Protein AF-A0A5C3N7H5-F1 (afdb_monomer_lite)

Organism: NCBI:txid5364

Structure (mmCIF, N/CA/C/O backbone):
data_AF-A0A5C3N7H5-F1
#
_entry.id   AF-A0A5C3N7H5-F1
#
loop_
_atom_site.group_PDB
_atom_site.id
_atom_site.type_symbol
_atom_site.label_atom_id
_atom_site.label_alt_id
_atom_site.label_comp_id
_atom_site.label_asym_id
_atom_site.label_entity_id
_atom_site.label_seq_id
_atom_site.pdbx_PDB_ins_code
_atom_site.Cartn_x
_atom_site.Cartn_y
_atom_site.Cartn_z
_atom_site.occupancy
_atom_site.B_iso_or_equiv
_atom_site.auth_seq_id
_atom_site.auth_comp_id
_atom_site.auth_asym_id
_atom_site.auth_atom_id
_atom_site.pdbx_PDB_model_num
ATOM 1 N N . MET A 1 1 ? 7.507 -3.811 -7.769 1.00 51.69 1 MET A N 1
ATOM 2 C CA . MET A 1 1 ? 7.178 -3.682 -9.203 1.00 51.69 1 MET A CA 1
ATOM 3 C C . MET A 1 1 ? 7.826 -4.848 -9.921 1.00 51.69 1 MET A C 1
ATOM 5 O O . MET A 1 1 ? 8.999 -5.079 -9.669 1.00 51.69 1 MET A O 1
ATOM 9 N N . GLY A 1 2 ? 7.064 -5.625 -10.692 1.00 50.91 2 GLY A N 1
ATOM 10 C CA . GLY A 1 2 ? 7.556 -6.850 -11.337 1.00 50.91 2 GLY A CA 1
ATOM 11 C C . GLY A 1 2 ? 8.366 -6.612 -12.616 1.00 50.91 2 GLY A C 1
ATOM 12 O O . GLY A 1 2 ? 8.189 -5.607 -13.301 1.00 50.91 2 GLY A O 1
ATOM 13 N N . GLU A 1 3 ? 9.217 -7.581 -12.943 1.00 56.34 3 GLU A N 1
ATOM 14 C CA . GLU A 1 3 ? 10.267 -7.560 -13.974 1.00 56.34 3 GLU A CA 1
ATOM 15 C C . GLU A 1 3 ? 9.766 -7.516 -15.439 1.00 56.34 3 GLU A C 1
ATOM 17 O O . GLU A 1 3 ? 10.570 -7.512 -16.363 1.00 56.34 3 GLU A O 1
ATOM 22 N N . TYR A 1 4 ? 8.458 -7.442 -15.713 1.00 56.34 4 TYR A N 1
ATOM 23 C CA . TYR A 1 4 ? 7.938 -7.615 -17.084 1.00 56.34 4 TYR A CA 1
ATOM 24 C C . TYR A 1 4 ? 6.775 -6.684 -17.445 1.00 56.34 4 TYR A C 1
ATOM 26 O O . TYR A 1 4 ? 5.810 -7.117 -18.075 1.00 56.34 4 TYR A O 1
ATOM 34 N N . ALA A 1 5 ? 6.780 -5.433 -16.987 1.00 58.94 5 ALA A N 1
ATOM 35 C CA . ALA A 1 5 ? 5.637 -4.542 -17.173 1.00 58.94 5 ALA A CA 1
ATOM 36 C C . ALA A 1 5 ? 5.545 -3.975 -18.606 1.00 58.94 5 ALA A C 1
ATOM 38 O O . ALA A 1 5 ? 5.944 -2.847 -18.868 1.00 58.94 5 ALA A O 1
ATOM 39 N N . GLU A 1 6 ? 4.964 -4.745 -19.529 1.00 65.00 6 GLU A N 1
ATOM 40 C CA . GLU A 1 6 ? 4.476 -4.224 -20.820 1.00 65.00 6 GLU A CA 1
ATOM 41 C C . GLU A 1 6 ? 3.224 -3.336 -20.645 1.00 65.00 6 GLU A C 1
ATOM 43 O O . GLU A 1 6 ? 2.852 -2.586 -21.545 1.00 65.00 6 GLU A O 1
ATOM 48 N N . ASP A 1 7 ? 2.565 -3.418 -19.483 1.00 77.56 7 ASP A N 1
ATOM 49 C CA . ASP A 1 7 ? 1.282 -2.785 -19.171 1.00 77.56 7 ASP A CA 1
ATOM 50 C C . ASP A 1 7 ? 1.360 -1.804 -17.989 1.00 77.56 7 ASP A C 1
ATOM 52 O O . ASP A 1 7 ? 0.505 -1.815 -17.103 1.00 77.56 7 ASP A O 1
ATOM 56 N N . LEU A 1 8 ? 2.395 -0.958 -17.949 1.00 77.00 8 LEU A N 1
ATOM 57 C CA . LEU A 1 8 ? 2.563 0.023 -16.872 1.00 77.00 8 LEU A CA 1
ATOM 58 C C . LEU A 1 8 ? 1.288 0.872 -16.672 1.00 77.00 8 LEU A C 1
ATOM 60 O O . LEU A 1 8 ? 0.695 1.338 -17.653 1.00 77.00 8 LEU A O 1
ATOM 64 N N . PRO A 1 9 ? 0.852 1.096 -15.416 1.00 75.00 9 PRO A N 1
ATOM 65 C CA . PRO A 1 9 ? -0.335 1.886 -15.141 1.00 75.00 9 PRO A CA 1
ATOM 66 C C . PRO A 1 9 ? -0.165 3.318 -15.655 1.00 75.00 9 PRO A C 1
ATOM 68 O O . PRO A 1 9 ? 0.905 3.922 -15.575 1.00 75.00 9 PRO A O 1
ATOM 71 N N . HIS A 1 10 ? -1.248 3.867 -16.204 1.00 75.00 10 HIS A N 1
ATOM 72 C CA . HIS A 1 10 ? -1.243 5.221 -16.745 1.00 75.00 10 HIS A CA 1
ATOM 73 C C . HIS A 1 10 ? -0.895 6.241 -15.652 1.00 75.00 10 HIS A C 1
ATOM 75 O O . HIS A 1 10 ? -1.546 6.272 -14.611 1.00 75.00 10 HIS A O 1
ATOM 81 N N . GLY A 1 11 ? 0.074 7.118 -15.928 1.00 76.69 11 GLY A N 1
ATOM 82 C CA . GLY A 1 11 ? 0.537 8.145 -14.990 1.00 76.69 11 GLY A CA 1
ATOM 83 C C . GLY A 1 11 ? 1.647 7.690 -14.043 1.00 76.69 11 GLY A C 1
ATOM 84 O O . GLY A 1 11 ? 2.121 8.506 -13.264 1.00 76.69 11 GLY A O 1
ATOM 85 N N . LEU A 1 12 ? 2.089 6.428 -14.127 1.00 79.69 12 LEU A N 1
ATOM 86 C CA . LEU A 1 12 ? 3.234 5.948 -13.350 1.00 79.69 12 LEU A CA 1
ATOM 87 C C . LEU A 1 12 ? 4.549 6.638 -13.747 1.00 79.69 12 LEU A C 1
ATOM 89 O O . LEU A 1 12 ? 5.407 6.838 -12.896 1.00 79.69 12 LEU A O 1
ATOM 93 N N . LEU A 1 13 ? 4.691 6.969 -15.030 1.00 83.75 13 LEU A N 1
ATOM 94 C CA . LEU A 1 13 ? 5.817 7.702 -15.596 1.00 83.75 13 LEU A CA 1
ATOM 95 C C . LEU A 1 13 ? 5.281 8.837 -16.468 1.00 83.75 13 LEU A C 1
ATOM 97 O O . LEU A 1 13 ? 4.296 8.657 -17.196 1.00 83.75 13 LEU A O 1
ATOM 101 N N . GLU A 1 14 ? 5.949 9.986 -16.429 1.00 85.25 14 GLU A N 1
ATOM 102 C CA . GLU A 1 14 ? 5.740 11.058 -17.396 1.00 85.25 14 GLU A CA 1
ATOM 103 C C . GLU A 1 14 ? 6.076 10.558 -18.814 1.00 85.25 14 GLU A C 1
ATOM 105 O O . GLU A 1 14 ? 6.899 9.654 -18.980 1.00 85.25 14 GLU A O 1
ATOM 110 N N . PRO A 1 15 ? 5.513 11.149 -19.884 1.00 86.19 15 PRO A N 1
ATOM 111 C CA . PRO A 1 15 ? 5.745 10.673 -21.251 1.00 86.19 15 PRO A CA 1
ATOM 112 C C . PRO A 1 15 ? 7.227 10.566 -21.636 1.00 86.19 15 PRO A C 1
ATOM 114 O O . PRO A 1 15 ? 7.615 9.652 -22.357 1.00 86.19 15 PRO A O 1
ATOM 117 N N . LYS A 1 16 ? 8.056 11.483 -21.127 1.00 88.56 16 LYS A N 1
ATOM 118 C CA . LYS A 1 16 ? 9.504 11.468 -21.346 1.00 88.56 16 LYS A CA 1
ATOM 119 C C . LYS A 1 16 ? 10.185 10.313 -20.604 1.00 88.56 16 LYS A C 1
ATOM 121 O O . LYS A 1 16 ? 11.053 9.653 -21.156 1.00 88.56 16 LYS A O 1
ATOM 126 N N . GLU A 1 17 ? 9.779 10.061 -19.367 1.00 87.69 17 GLU A N 1
ATOM 127 C CA . GLU A 1 17 ? 10.318 8.982 -18.531 1.00 87.69 17 GLU A CA 1
ATOM 128 C C . GLU A 1 17 ? 9.916 7.616 -19.094 1.00 87.69 17 GLU A C 1
ATOM 130 O O . GLU A 1 17 ? 10.697 6.672 -19.064 1.00 87.69 17 GLU A O 1
ATOM 135 N N . MET A 1 18 ? 8.723 7.531 -19.688 1.00 87.94 18 MET A N 1
ATOM 136 C CA . MET A 1 18 ? 8.275 6.359 -20.434 1.00 87.94 18 MET A CA 1
ATOM 137 C C . MET A 1 18 ? 9.145 6.100 -21.673 1.00 87.94 18 MET A C 1
ATOM 139 O O . MET A 1 18 ? 9.482 4.952 -21.948 1.00 87.94 18 MET A O 1
ATOM 143 N N . GLU A 1 19 ? 9.529 7.140 -22.418 1.00 88.69 19 GLU A N 1
ATOM 144 C CA . GLU A 1 19 ? 10.452 7.006 -23.555 1.00 88.69 19 GLU A CA 1
ATOM 145 C C . GLU A 1 19 ? 11.833 6.506 -23.096 1.00 88.69 19 GLU A C 1
ATOM 147 O O . GLU A 1 19 ? 12.361 5.555 -23.673 1.00 88.69 19 GLU A O 1
ATOM 152 N N . GLU A 1 20 ? 12.364 7.071 -22.004 1.00 89.81 20 GLU A N 1
ATOM 153 C CA . GLU A 1 20 ? 13.621 6.630 -21.378 1.00 89.81 20 GLU A CA 1
ATOM 154 C C . GLU A 1 20 ? 13.537 5.167 -20.896 1.00 89.81 20 GLU A C 1
ATOM 156 O O . GLU A 1 20 ? 14.470 4.389 -21.111 1.00 89.81 20 GLU A O 1
ATOM 161 N N . ALA A 1 21 ? 12.405 4.760 -20.310 1.00 87.56 21 ALA A N 1
ATOM 162 C CA . ALA A 1 21 ? 12.162 3.382 -19.891 1.00 87.56 21 ALA A CA 1
ATOM 163 C C . ALA A 1 21 ? 12.153 2.420 -21.084 1.00 87.56 21 ALA A C 1
ATOM 165 O O . ALA A 1 21 ? 12.811 1.383 -21.048 1.00 87.56 21 ALA A O 1
ATOM 166 N N . VAL A 1 22 ? 11.452 2.766 -22.168 1.00 87.81 22 VAL A N 1
ATOM 167 C CA . VAL A 1 22 ? 11.411 1.944 -23.388 1.00 87.81 22 VAL A CA 1
ATOM 168 C C . VAL A 1 22 ? 12.803 1.802 -24.003 1.00 87.81 22 VAL A C 1
ATOM 170 O O . VAL A 1 22 ? 13.184 0.699 -24.396 1.00 87.81 22 VAL A O 1
ATOM 173 N N . GLU A 1 23 ? 13.585 2.884 -24.056 1.00 89.62 23 GLU A N 1
ATOM 174 C CA . GLU A 1 23 ? 14.966 2.834 -24.541 1.00 89.62 23 GLU A CA 1
ATOM 175 C C . GLU A 1 23 ? 15.846 1.938 -23.656 1.00 89.62 23 GLU A C 1
ATOM 177 O O . GLU A 1 23 ? 16.619 1.130 -24.175 1.00 89.62 23 GLU A O 1
ATOM 182 N N . PHE A 1 24 ? 15.709 2.039 -22.329 1.00 88.19 24 PHE A N 1
ATOM 183 C CA . PHE A 1 24 ? 16.443 1.207 -21.376 1.00 88.19 24 PHE A CA 1
ATOM 184 C C . PHE A 1 24 ? 16.124 -0.283 -21.552 1.00 88.19 24 PHE A C 1
ATOM 186 O O . PHE A 1 24 ? 17.038 -1.102 -21.643 1.00 88.19 24 PHE A O 1
ATOM 193 N N . LEU A 1 25 ? 14.838 -0.628 -21.655 1.00 86.69 25 LEU A N 1
ATOM 194 C CA . LEU A 1 25 ? 14.364 -2.008 -21.813 1.00 86.69 25 LEU A CA 1
ATOM 195 C C . LEU A 1 25 ? 14.741 -2.621 -23.170 1.00 86.69 25 LEU A C 1
ATOM 197 O O . LEU A 1 25 ? 14.818 -3.839 -23.296 1.00 86.69 25 LEU A O 1
ATOM 201 N N . ALA A 1 26 ? 14.989 -1.793 -24.188 1.00 88.62 26 ALA A N 1
ATOM 202 C CA . ALA A 1 26 ? 15.426 -2.248 -25.506 1.00 88.62 26 ALA A CA 1
ATOM 203 C C . ALA A 1 26 ? 16.927 -2.593 -25.575 1.00 88.62 26 ALA A C 1
ATOM 205 O O . ALA A 1 26 ? 17.389 -3.104 -26.603 1.00 88.62 26 ALA A O 1
ATOM 206 N N . ARG A 1 27 ? 17.709 -2.307 -24.523 1.00 88.12 27 ARG A N 1
ATOM 207 C CA . ARG A 1 27 ? 19.146 -2.607 -24.500 1.00 88.12 27 ARG A CA 1
ATOM 208 C C . ARG A 1 27 ? 19.369 -4.125 -24.466 1.00 88.12 27 ARG A C 1
ATOM 210 O O . ARG A 1 27 ? 18.695 -4.828 -23.716 1.00 88.12 27 ARG A O 1
ATOM 217 N N . PRO A 1 28 ? 20.309 -4.663 -25.262 1.00 87.44 28 PRO A N 1
ATOM 218 C CA . PRO A 1 28 ? 20.714 -6.051 -25.098 1.00 87.44 28 PRO A CA 1
ATOM 219 C C . PRO A 1 28 ? 21.416 -6.227 -23.738 1.00 87.44 28 PRO A C 1
ATOM 221 O O . PRO A 1 28 ? 22.056 -5.278 -23.275 1.00 87.44 28 PRO A O 1
ATOM 224 N N . PRO A 1 29 ? 21.339 -7.418 -23.115 1.00 86.62 29 PRO A N 1
ATOM 225 C CA . PRO A 1 29 ? 22.138 -7.721 -21.930 1.00 86.62 29 PRO A CA 1
ATOM 226 C C . PRO A 1 29 ? 23.627 -7.513 -22.246 1.00 86.62 29 PRO A C 1
ATOM 228 O O . PRO A 1 29 ? 24.093 -7.850 -23.342 1.00 86.62 29 PRO A O 1
ATOM 231 N N . GLY A 1 30 ? 24.350 -6.889 -21.316 1.00 81.94 30 GLY A N 1
ATOM 232 C CA . GLY A 1 30 ? 25.761 -6.556 -21.483 1.00 81.94 30 GLY A CA 1
ATOM 233 C C . GLY A 1 30 ? 26.662 -7.778 -21.307 1.00 81.94 30 GLY A C 1
ATOM 234 O O . GLY A 1 30 ? 26.261 -8.790 -20.741 1.00 81.94 30 GLY A O 1
ATOM 235 N N . GLU A 1 31 ? 27.916 -7.690 -21.763 1.00 74.31 31 GLU A N 1
ATOM 236 C CA . GLU A 1 31 ? 28.915 -8.727 -21.449 1.00 74.31 31 GLU A CA 1
ATOM 237 C C . GLU A 1 31 ? 29.259 -8.754 -19.948 1.00 74.31 31 GLU A C 1
ATOM 239 O O . GLU A 1 31 ? 29.584 -9.812 -19.414 1.00 74.31 31 GLU A O 1
ATOM 244 N N . GLU A 1 32 ? 29.173 -7.600 -19.276 1.00 73.94 32 GLU A N 1
ATOM 245 C CA . GLU A 1 32 ? 29.468 -7.440 -17.844 1.00 73.94 32 GLU A CA 1
ATOM 246 C C . GLU A 1 32 ? 28.242 -7.655 -16.945 1.00 73.94 32 GLU A C 1
ATOM 248 O O . GLU A 1 32 ? 28.395 -8.110 -15.815 1.00 73.94 32 GLU A O 1
ATOM 253 N N . ASP A 1 33 ? 27.040 -7.376 -17.457 1.00 77.25 33 ASP A N 1
ATOM 254 C CA . ASP A 1 33 ? 25.772 -7.596 -16.764 1.00 77.25 33 ASP A CA 1
ATOM 255 C C . ASP A 1 33 ? 24.862 -8.474 -17.641 1.00 77.25 33 ASP A C 1
ATOM 257 O O . ASP A 1 33 ? 24.217 -7.971 -18.571 1.00 77.25 33 ASP A O 1
ATOM 261 N N . PRO A 1 34 ? 24.861 -9.800 -17.410 1.00 77.88 34 PRO A N 1
ATOM 262 C CA . PRO A 1 34 ? 24.096 -10.739 -18.216 1.00 77.88 34 PRO A CA 1
ATOM 263 C C . PRO A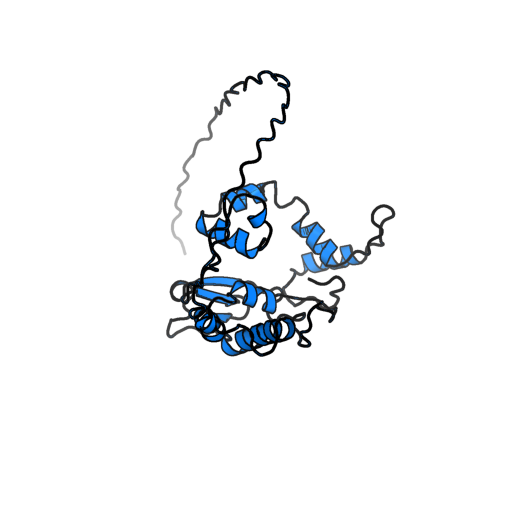 1 34 ? 22.589 -10.672 -17.933 1.00 77.88 34 PRO A C 1
ATOM 265 O O . PRO A 1 34 ? 21.825 -11.382 -18.597 1.00 77.88 34 PRO A O 1
ATOM 268 N N . GLU A 1 35 ? 22.147 -9.885 -16.947 1.00 81.06 35 GLU A N 1
ATOM 269 C CA . GLU A 1 35 ? 20.735 -9.780 -16.616 1.00 81.06 35 GLU A CA 1
ATOM 270 C C . GLU A 1 35 ? 19.974 -9.010 -17.700 1.00 81.06 35 GLU A C 1
ATOM 272 O O . GLU A 1 35 ? 20.434 -8.024 -18.276 1.00 81.06 35 GLU A O 1
ATOM 277 N N . VAL A 1 36 ? 18.777 -9.500 -18.027 1.00 82.25 36 VAL A N 1
ATOM 278 C CA . VAL A 1 36 ? 17.921 -8.857 -19.025 1.00 82.25 36 VAL A CA 1
ATOM 279 C C . VAL A 1 36 ? 17.426 -7.532 -18.437 1.00 82.25 36 VAL A C 1
ATOM 281 O O . VAL A 1 36 ? 16.824 -7.553 -17.355 1.00 82.25 36 VAL A O 1
ATOM 284 N N . PRO A 1 37 ? 17.630 -6.387 -19.120 1.00 84.00 37 PRO A N 1
ATOM 285 C CA . PRO A 1 37 ? 17.077 -5.117 -18.678 1.00 84.00 37 PRO A CA 1
ATOM 286 C C . PRO A 1 37 ? 15.576 -5.251 -18.470 1.00 84.00 37 PRO A C 1
ATOM 288 O O . PRO A 1 37 ? 14.828 -5.640 -19.367 1.00 84.00 37 PRO A O 1
ATOM 291 N N . ASN A 1 38 ? 15.141 -4.957 -17.255 1.00 84.12 38 ASN A N 1
ATOM 292 C CA . ASN A 1 38 ? 13.750 -5.049 -16.868 1.00 84.12 38 ASN A CA 1
ATOM 293 C C . ASN A 1 38 ? 13.319 -3.755 -16.177 1.00 84.12 38 ASN A C 1
ATOM 295 O O . ASN A 1 38 ? 14.137 -2.877 -15.892 1.00 84.12 38 ASN A O 1
ATOM 299 N N . PHE A 1 39 ? 12.017 -3.603 -15.939 1.00 81.62 39 PHE A N 1
ATOM 300 C CA . PHE A 1 39 ? 11.503 -2.359 -15.373 1.00 81.62 39 PHE A CA 1
ATOM 301 C C . PHE A 1 39 ? 12.023 -2.111 -13.952 1.00 81.62 39 PHE A C 1
ATOM 303 O O . PHE A 1 39 ? 12.217 -0.965 -13.563 1.00 81.62 39 PHE A O 1
ATOM 310 N N . TYR A 1 40 ? 12.300 -3.176 -13.193 1.00 79.75 40 TYR A N 1
ATOM 311 C CA . TYR A 1 40 ? 12.951 -3.061 -11.895 1.00 79.75 40 TYR A CA 1
ATOM 312 C C . TYR A 1 40 ? 14.367 -2.495 -12.037 1.00 79.75 40 TYR A C 1
ATOM 314 O O . TYR A 1 40 ? 14.685 -1.558 -11.323 1.00 79.75 40 TYR A O 1
ATOM 322 N N . HIS A 1 41 ? 15.172 -2.958 -12.994 1.00 81.88 41 HIS A N 1
ATOM 323 C CA . HIS A 1 41 ? 16.494 -2.399 -13.288 1.00 81.88 41 HIS A CA 1
ATOM 324 C C . HIS A 1 41 ? 16.422 -0.970 -13.809 1.00 81.88 41 HIS A C 1
ATOM 326 O O . HIS A 1 41 ? 17.260 -0.159 -13.430 1.00 81.88 41 HIS A O 1
ATOM 332 N N . PHE A 1 42 ? 15.411 -0.630 -14.613 1.00 85.38 42 PHE A N 1
ATOM 333 C CA . PHE A 1 42 ? 15.173 0.753 -15.014 1.00 85.38 42 PHE A CA 1
ATOM 334 C C . PHE A 1 42 ? 14.899 1.619 -13.785 1.00 85.38 42 PHE A C 1
ATOM 336 O O . PHE A 1 42 ? 15.653 2.549 -13.533 1.00 85.38 42 PHE A O 1
ATOM 343 N N . MET A 1 43 ? 13.893 1.274 -12.976 1.00 82.56 43 MET A N 1
ATOM 344 C CA . MET A 1 43 ? 13.539 2.029 -11.772 1.00 82.56 43 MET A CA 1
ATOM 345 C C . MET A 1 43 ? 14.671 2.037 -10.750 1.00 82.56 43 MET A C 1
ATOM 347 O O . MET A 1 43 ? 14.912 3.058 -10.131 1.00 82.56 43 MET A O 1
ATOM 351 N N . HIS A 1 44 ? 15.401 0.938 -10.591 1.00 76.56 44 HIS A N 1
ATOM 352 C CA . HIS A 1 44 ? 16.581 0.880 -9.746 1.00 76.56 44 HIS A CA 1
ATOM 353 C C . HIS A 1 44 ? 17.671 1.783 -10.311 1.00 76.56 44 HIS A C 1
ATOM 355 O O . HIS A 1 44 ? 18.196 2.582 -9.574 1.00 76.56 44 HIS A O 1
ATOM 361 N N . SER A 1 45 ? 17.986 1.772 -11.602 1.00 77.31 45 SER A N 1
ATOM 362 C CA . SER A 1 45 ? 18.959 2.725 -12.155 1.00 77.31 45 SER A CA 1
ATOM 363 C C . SER A 1 45 ? 18.474 4.167 -12.030 1.00 77.31 45 SER A C 1
ATOM 365 O O . SER A 1 45 ? 19.250 5.049 -11.730 1.00 77.31 45 SER A O 1
ATOM 367 N N . TRP A 1 46 ? 17.181 4.421 -12.179 1.00 75.44 46 TRP A N 1
ATOM 368 C CA . TRP A 1 46 ? 16.630 5.767 -12.215 1.00 75.44 46 TRP A CA 1
ATOM 369 C C . TRP A 1 46 ? 16.411 6.354 -10.812 1.00 75.44 46 TRP A C 1
ATOM 371 O O . TRP A 1 46 ? 16.569 7.557 -10.609 1.00 75.44 46 TRP A O 1
ATOM 381 N N . CYS A 1 47 ? 16.100 5.502 -9.831 1.00 68.12 47 CYS A N 1
ATOM 382 C CA . CYS A 1 47 ? 15.953 5.854 -8.418 1.00 68.12 47 CYS A CA 1
ATOM 383 C C . CYS A 1 47 ? 17.234 5.631 -7.598 1.00 68.12 47 CYS A C 1
ATOM 385 O O . CYS A 1 47 ? 17.416 6.317 -6.598 1.00 68.12 47 CYS A O 1
ATOM 387 N N . ALA A 1 48 ? 18.101 4.695 -7.989 1.00 60.59 48 ALA A N 1
ATOM 388 C CA . ALA A 1 48 ? 19.378 4.390 -7.334 1.00 60.59 48 ALA A CA 1
ATOM 389 C C . ALA A 1 48 ? 20.586 5.048 -8.017 1.00 60.59 48 ALA A C 1
ATOM 391 O O . ALA A 1 48 ? 21.613 5.191 -7.352 1.00 60.59 48 ALA A O 1
ATOM 392 N N . ASP A 1 49 ? 20.500 5.529 -9.271 1.00 44.34 49 ASP A N 1
ATOM 393 C CA . ASP A 1 49 ? 21.483 6.510 -9.743 1.00 44.34 49 ASP A CA 1
ATOM 394 C C . ASP A 1 49 ? 21.279 7.789 -8.946 1.00 44.34 49 ASP A C 1
ATOM 396 O O . ASP A 1 49 ? 20.337 8.530 -9.215 1.00 44.34 49 ASP A O 1
ATOM 400 N N . TRP A 1 50 ? 22.150 8.024 -7.961 1.00 47.66 50 TRP A N 1
ATOM 401 C CA . TRP A 1 50 ? 23.045 9.184 -7.775 1.00 47.66 50 TRP A CA 1
ATOM 402 C C . TRP A 1 50 ? 22.562 10.620 -8.127 1.00 47.66 50 TRP A C 1
ATOM 404 O O . TRP A 1 50 ? 23.349 11.566 -8.075 1.00 47.66 50 TRP A O 1
ATOM 414 N N . ARG A 1 51 ? 21.286 10.836 -8.458 1.00 49.56 51 ARG A N 1
ATOM 415 C CA . ARG A 1 51 ? 20.596 12.125 -8.642 1.00 49.56 51 ARG A CA 1
ATOM 416 C C . ARG A 1 51 ? 19.795 12.534 -7.417 1.00 49.56 51 ARG A C 1
ATOM 418 O O . ARG A 1 51 ? 19.457 13.710 -7.294 1.00 49.56 51 ARG A O 1
ATOM 425 N N . LEU A 1 52 ? 19.551 11.617 -6.490 1.00 49.53 52 LEU A N 1
ATOM 426 C CA . LEU A 1 52 ? 19.544 11.994 -5.089 1.00 49.53 52 LEU A CA 1
ATOM 427 C C . LEU A 1 52 ? 21.029 12.064 -4.718 1.00 49.53 52 LEU A C 1
ATOM 429 O O . LEU A 1 52 ? 21.709 11.040 -4.778 1.00 49.53 52 LEU A O 1
ATOM 433 N N . PRO A 1 53 ? 21.591 13.253 -4.420 1.00 43.47 53 PRO A N 1
ATOM 434 C CA . PRO A 1 53 ? 22.920 13.321 -3.824 1.00 43.47 53 PRO A CA 1
ATOM 435 C C . PRO A 1 53 ? 22.950 12.411 -2.585 1.00 43.47 53 PRO A C 1
ATOM 437 O O . PRO A 1 53 ? 21.912 11.947 -2.122 1.00 43.47 53 PRO A O 1
ATOM 440 N N . SER A 1 54 ? 24.093 12.294 -1.928 1.00 50.31 54 SER A N 1
ATOM 441 C CA . SER A 1 54 ? 24.255 11.911 -0.508 1.00 50.31 54 SER A CA 1
ATOM 442 C C . SER A 1 54 ? 23.204 12.454 0.507 1.00 50.31 54 SER A C 1
ATOM 444 O O . SER A 1 54 ? 23.222 12.095 1.680 1.00 50.31 54 SER A O 1
ATOM 446 N N . ARG A 1 55 ? 22.260 13.276 0.046 1.00 48.69 55 ARG A N 1
ATOM 447 C CA . ARG A 1 55 ? 20.969 13.676 0.594 1.00 48.69 55 ARG A CA 1
ATOM 448 C C . ARG A 1 55 ? 20.014 12.588 1.081 1.00 48.69 55 ARG A C 1
ATOM 450 O O . ARG A 1 55 ? 19.049 12.993 1.705 1.00 48.69 55 ARG A O 1
ATOM 457 N N . ASP A 1 56 ? 20.187 11.285 0.871 1.00 51.47 56 ASP A N 1
ATOM 458 C CA . ASP A 1 56 ? 19.286 10.329 1.553 1.00 51.47 56 ASP A CA 1
ATOM 459 C C . ASP A 1 56 ? 19.536 10.297 3.066 1.00 51.47 56 ASP A C 1
ATOM 461 O O . ASP A 1 56 ? 18.595 10.180 3.852 1.00 51.47 56 ASP A O 1
ATOM 465 N N . TYR A 1 57 ? 20.777 10.565 3.489 1.00 53.97 57 TYR A N 1
ATOM 466 C CA . TYR A 1 57 ? 21.041 10.923 4.878 1.00 53.97 57 TYR A CA 1
ATOM 467 C C . TYR A 1 57 ? 20.419 12.277 5.232 1.00 53.97 57 TYR A C 1
ATOM 469 O O . TYR A 1 57 ? 19.810 12.375 6.289 1.00 53.97 57 TYR A O 1
ATOM 477 N N . ASP A 1 58 ? 20.492 13.300 4.373 1.00 58.41 58 ASP A N 1
ATOM 478 C CA . ASP A 1 58 ? 19.925 14.624 4.685 1.00 58.41 58 ASP A CA 1
ATOM 479 C C . ASP A 1 58 ? 18.396 14.649 4.700 1.00 58.41 58 ASP A C 1
ATOM 481 O O . ASP A 1 58 ? 17.827 15.328 5.540 1.00 58.41 58 ASP A O 1
ATOM 485 N N . PHE A 1 59 ? 17.707 13.928 3.814 1.00 65.12 59 PHE A N 1
ATOM 486 C CA . PHE A 1 59 ? 16.253 13.790 3.798 1.00 65.12 59 PHE A CA 1
ATOM 487 C C . PHE A 1 59 ? 15.825 13.096 5.082 1.00 65.12 59 PHE A C 1
ATOM 489 O O . PHE A 1 59 ? 15.070 13.669 5.867 1.00 65.12 59 PHE A O 1
ATOM 496 N N . TYR A 1 60 ? 16.419 11.935 5.364 1.00 63.91 60 TYR A N 1
ATOM 497 C CA . TYR A 1 60 ? 16.242 11.221 6.620 1.00 63.91 60 TYR A CA 1
ATOM 498 C C . TYR A 1 60 ? 16.531 12.108 7.849 1.00 63.91 60 TYR A C 1
ATOM 500 O O . TYR A 1 60 ? 15.743 12.118 8.797 1.00 63.91 60 TYR A O 1
ATOM 508 N N . ILE A 1 61 ? 17.611 12.901 7.834 1.00 65.38 61 ILE A N 1
ATOM 509 C CA . ILE A 1 61 ? 17.993 13.848 8.897 1.00 65.38 61 ILE A CA 1
ATOM 510 C C . ILE A 1 61 ? 17.056 15.069 8.950 1.00 65.38 61 ILE A C 1
ATOM 512 O O . ILE A 1 61 ? 16.848 15.624 10.031 1.00 65.38 61 ILE A O 1
ATOM 516 N N . SER A 1 62 ? 16.462 15.473 7.830 1.00 66.75 62 SER A N 1
ATOM 517 C CA . SER A 1 62 ? 15.545 16.613 7.736 1.00 66.75 62 SER A CA 1
ATOM 518 C C . SER A 1 62 ? 14.150 16.280 8.252 1.00 66.75 62 SER A C 1
ATOM 520 O O . SER A 1 62 ? 13.455 17.173 8.734 1.00 66.75 62 SER A O 1
ATOM 522 N N . LEU A 1 63 ? 13.756 15.001 8.207 1.00 69.69 63 LEU A N 1
ATOM 523 C CA . LEU A 1 63 ? 12.493 14.548 8.773 1.00 69.69 63 LEU A CA 1
ATOM 524 C C . LEU A 1 63 ? 12.473 14.802 10.281 1.00 69.69 63 LEU A C 1
ATOM 526 O O . LEU A 1 63 ? 13.438 14.490 11.004 1.00 69.69 63 LEU A O 1
ATOM 530 N N . ALA A 1 64 ? 11.334 15.303 10.770 1.00 76.56 64 ALA A N 1
ATOM 531 C CA . ALA A 1 64 ? 11.092 15.410 12.198 1.00 76.56 64 ALA A CA 1
ATOM 532 C C . ALA A 1 64 ? 11.209 14.022 12.845 1.00 76.56 64 ALA A C 1
ATOM 534 O O . ALA A 1 64 ? 10.952 12.993 12.220 1.00 76.56 64 ALA A O 1
ATOM 535 N N . ARG A 1 65 ? 11.574 13.960 14.131 1.00 69.31 65 ARG A N 1
ATOM 536 C CA . ARG A 1 65 ? 11.868 12.685 14.818 1.00 69.31 65 ARG A CA 1
ATOM 537 C C . ARG A 1 65 ? 10.750 11.638 14.679 1.00 69.31 65 ARG A C 1
ATOM 539 O O . ARG A 1 65 ? 11.044 10.446 14.624 1.00 69.31 65 ARG A O 1
ATOM 546 N N . LEU A 1 66 ? 9.489 12.073 14.639 1.00 66.88 66 LEU A N 1
ATOM 547 C CA . LEU A 1 66 ? 8.338 11.193 14.441 1.00 66.88 66 LEU A CA 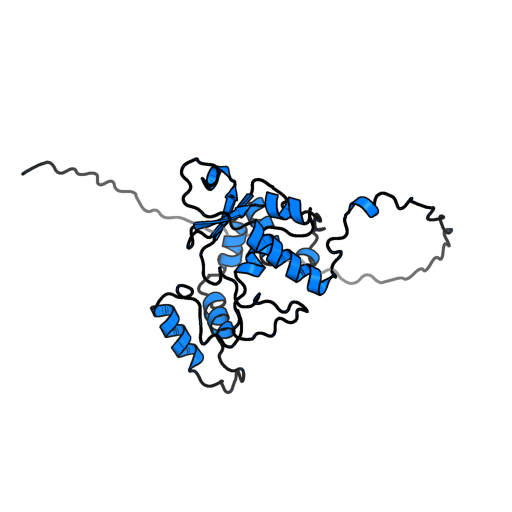1
ATOM 548 C C . LEU A 1 66 ? 8.209 10.727 12.985 1.00 66.88 66 LEU A C 1
ATOM 550 O O . LEU A 1 66 ? 8.082 9.533 12.753 1.00 66.88 66 LEU A O 1
ATOM 554 N N . GLU A 1 67 ? 8.306 11.637 12.017 1.00 66.00 67 GLU A N 1
ATOM 555 C CA . GLU A 1 67 ? 8.257 11.319 10.582 1.00 66.00 67 GLU A CA 1
ATOM 556 C C . GLU A 1 67 ? 9.378 10.362 10.189 1.00 66.00 67 GLU A C 1
ATOM 558 O O . GLU A 1 67 ? 9.145 9.384 9.491 1.00 66.00 67 GLU A O 1
ATOM 563 N N . ARG A 1 68 ? 10.580 10.583 10.729 1.00 70.12 68 ARG A N 1
ATOM 564 C CA . ARG A 1 68 ? 11.730 9.698 10.552 1.00 70.12 68 ARG A CA 1
ATOM 565 C C . ARG A 1 68 ? 11.458 8.292 11.077 1.00 70.12 68 ARG A C 1
ATOM 567 O O . ARG A 1 68 ? 11.778 7.314 10.410 1.00 70.12 68 ARG A O 1
ATOM 574 N N . ARG A 1 69 ? 10.859 8.181 12.269 1.00 64.69 69 ARG A N 1
ATOM 575 C CA . ARG A 1 69 ? 10.454 6.887 12.841 1.00 64.69 69 ARG A CA 1
ATOM 576 C C . ARG A 1 69 ? 9.419 6.193 11.963 1.00 64.69 69 ARG A C 1
ATOM 578 O O . ARG A 1 69 ? 9.574 5.013 11.687 1.00 64.69 69 ARG A O 1
ATOM 585 N N . VAL A 1 70 ? 8.400 6.921 11.514 1.00 64.69 70 VAL A N 1
ATOM 586 C CA . VAL A 1 70 ? 7.354 6.385 10.635 1.00 64.69 70 VAL A CA 1
ATOM 587 C C . VAL A 1 70 ? 7.944 5.937 9.296 1.00 64.69 70 VAL A C 1
ATOM 589 O O . VAL A 1 70 ? 7.650 4.835 8.852 1.00 64.69 70 VAL A O 1
ATOM 592 N N . PHE A 1 71 ? 8.830 6.734 8.694 1.00 68.94 71 PHE A N 1
ATOM 593 C CA . PHE A 1 71 ? 9.515 6.385 7.452 1.00 68.94 71 PHE A CA 1
ATOM 594 C C . PHE A 1 71 ? 10.343 5.107 7.601 1.00 68.94 71 PHE A C 1
ATOM 596 O O . PHE A 1 71 ? 10.204 4.209 6.782 1.00 68.94 71 PHE A O 1
ATOM 603 N N . MET A 1 72 ? 11.140 4.976 8.666 1.00 65.50 72 MET A N 1
ATOM 604 C CA . MET A 1 72 ? 11.927 3.760 8.912 1.00 65.50 72 MET A CA 1
ATOM 605 C C . MET A 1 72 ? 11.051 2.522 9.105 1.00 65.50 72 MET A C 1
ATOM 607 O O . MET A 1 72 ? 11.370 1.465 8.574 1.00 65.50 72 MET A O 1
ATOM 611 N N . LEU A 1 73 ? 9.939 2.659 9.833 1.00 63.91 73 LEU A N 1
ATOM 612 C CA . LEU A 1 73 ? 8.981 1.571 10.033 1.00 63.91 73 LEU A CA 1
ATOM 613 C C . LEU A 1 73 ? 8.302 1.147 8.722 1.00 63.91 73 LEU A C 1
ATOM 615 O O . LEU A 1 73 ? 8.016 -0.032 8.546 1.00 63.91 73 LEU A O 1
ATOM 619 N N . LEU A 1 74 ? 8.050 2.092 7.813 1.00 61.84 74 LEU A N 1
ATOM 620 C CA . LEU A 1 74 ? 7.412 1.824 6.522 1.00 61.84 74 LEU A CA 1
ATOM 621 C C . LEU A 1 74 ? 8.392 1.284 5.471 1.00 61.84 74 LEU A C 1
ATOM 623 O O . LEU A 1 74 ? 8.059 0.343 4.759 1.00 61.84 74 LEU A O 1
ATOM 627 N N . ALA A 1 75 ? 9.573 1.890 5.349 1.00 59.22 75 ALA A N 1
ATOM 628 C CA . ALA A 1 75 ? 10.552 1.574 4.309 1.00 59.22 75 ALA A CA 1
ATOM 629 C C . ALA A 1 75 ? 11.416 0.356 4.661 1.00 59.22 75 ALA A C 1
ATOM 631 O O . ALA A 1 75 ? 11.830 -0.381 3.769 1.00 59.22 75 ALA A O 1
ATOM 632 N N . TYR A 1 76 ? 11.662 0.124 5.955 1.00 60.66 76 TYR A N 1
ATOM 633 C CA . TYR A 1 76 ? 12.551 -0.933 6.432 1.00 60.66 76 TYR A CA 1
ATOM 634 C C . TYR A 1 76 ? 11.957 -1.697 7.625 1.00 60.66 76 TYR A C 1
ATOM 636 O O . TYR A 1 76 ? 12.576 -1.734 8.695 1.00 60.66 76 TYR A O 1
ATOM 644 N N . PRO A 1 77 ? 10.799 -2.366 7.458 1.00 52.38 77 PRO A N 1
ATOM 645 C CA . PRO A 1 77 ? 10.090 -3.045 8.548 1.00 52.38 77 PRO A CA 1
ATOM 646 C C . PRO A 1 77 ? 10.863 -4.206 9.218 1.00 52.38 77 PRO A C 1
ATOM 648 O O . PRO A 1 77 ? 10.332 -4.821 10.132 1.00 52.38 77 PRO A O 1
ATOM 651 N N . GLY A 1 78 ? 12.110 -4.494 8.811 1.00 47.03 78 GLY A N 1
ATOM 652 C CA . GLY A 1 78 ? 12.990 -5.496 9.434 1.00 47.03 78 GLY A CA 1
ATOM 653 C C . GLY A 1 78 ? 14.455 -5.080 9.669 1.00 47.03 78 GLY A C 1
ATOM 654 O O . GLY A 1 78 ? 15.179 -5.816 10.328 1.00 47.03 78 GLY A O 1
ATOM 655 N N . GLN A 1 79 ? 14.937 -3.917 9.194 1.00 47.19 79 GLN A N 1
ATOM 656 C CA . GLN A 1 79 ? 16.338 -3.501 9.459 1.00 47.19 79 GLN A CA 1
ATOM 657 C C . GLN A 1 79 ? 16.538 -2.858 10.838 1.00 47.19 79 GLN A C 1
ATOM 659 O O . GLN A 1 79 ? 17.669 -2.734 11.305 1.00 47.19 79 GLN A O 1
ATOM 664 N N . LEU A 1 80 ? 15.460 -2.469 11.522 1.00 47.19 80 LEU A N 1
ATOM 665 C CA . LEU A 1 80 ? 15.536 -1.913 12.877 1.00 47.19 80 LEU A CA 1
ATOM 666 C C . LEU A 1 80 ? 15.937 -2.950 13.942 1.00 47.19 80 LEU A C 1
ATOM 668 O O . LEU A 1 80 ? 16.359 -2.554 15.027 1.00 47.19 80 LEU A O 1
ATOM 672 N N . GLU A 1 81 ? 15.892 -4.249 13.627 1.00 44.00 81 GLU A N 1
ATOM 673 C CA . GLU A 1 81 ? 16.366 -5.319 14.519 1.00 44.00 81 GLU A CA 1
ATOM 674 C C . GLU A 1 81 ? 17.895 -5.313 14.703 1.00 44.00 81 GLU A C 1
ATOM 676 O O . GLU A 1 81 ? 18.405 -5.802 15.708 1.00 44.00 81 GLU A O 1
ATOM 681 N N . SER A 1 82 ? 18.642 -4.725 13.762 1.00 45.84 82 SER A N 1
ATOM 682 C CA . SER A 1 82 ? 20.109 -4.776 13.743 1.00 45.84 82 SER A CA 1
ATOM 683 C C . SER A 1 82 ? 20.788 -3.763 14.674 1.00 45.84 82 SER A C 1
ATOM 685 O O . SER A 1 82 ? 21.983 -3.911 14.935 1.00 45.84 82 SER A O 1
ATOM 687 N N . ILE A 1 83 ? 20.096 -2.722 15.157 1.00 45.84 83 ILE A N 1
ATOM 688 C CA . ILE A 1 83 ? 20.741 -1.625 15.900 1.00 45.84 83 ILE A CA 1
ATOM 689 C C . ILE A 1 83 ? 19.810 -1.102 17.009 1.00 45.84 83 ILE A C 1
ATOM 691 O O . ILE A 1 83 ? 19.026 -0.190 16.787 1.00 45.84 83 ILE A O 1
ATOM 695 N N . TYR A 1 84 ? 19.904 -1.669 18.216 1.00 48.00 84 TYR A N 1
ATOM 696 C CA . TYR A 1 84 ? 19.420 -1.132 19.510 1.00 48.00 84 TYR A CA 1
ATOM 697 C C . TYR A 1 84 ? 17.951 -0.676 19.673 1.00 48.00 84 TYR A C 1
ATOM 699 O O . TYR A 1 84 ? 17.591 -0.196 20.750 1.00 48.00 84 TYR A O 1
ATOM 707 N N . TYR A 1 85 ? 17.072 -0.843 18.689 1.00 45.97 85 TYR A N 1
ATOM 708 C CA . TYR A 1 85 ? 15.657 -0.512 18.836 1.00 45.97 85 TYR A CA 1
ATOM 709 C C . TYR A 1 85 ? 14.850 -1.788 19.039 1.00 45.97 85 TYR A C 1
ATOM 711 O O . TYR A 1 85 ? 14.434 -2.437 18.087 1.00 45.97 85 TYR A O 1
ATOM 719 N N . HIS A 1 86 ? 14.577 -2.126 20.303 1.00 46.75 86 HIS A N 1
ATOM 720 C CA . HIS A 1 86 ? 13.425 -2.970 20.597 1.00 46.75 86 HIS A CA 1
ATOM 721 C C . HIS A 1 86 ? 12.208 -2.310 19.953 1.00 46.75 86 HIS A C 1
ATOM 723 O O . HIS A 1 86 ? 11.859 -1.175 20.296 1.00 46.75 86 HIS A O 1
ATOM 729 N N . HIS A 1 87 ? 11.609 -3.003 18.987 1.00 46.75 87 HIS A N 1
ATOM 730 C CA . HIS A 1 87 ? 10.342 -2.605 18.408 1.00 46.75 87 HIS A CA 1
ATOM 731 C C . HIS A 1 87 ? 9.379 -2.344 19.572 1.00 46.75 87 HIS A C 1
ATOM 733 O O . HIS A 1 87 ? 9.116 -3.261 20.355 1.00 46.75 87 HIS A O 1
ATOM 739 N N . PRO A 1 88 ? 8.789 -1.144 19.719 1.00 48.88 88 PRO A N 1
ATOM 740 C CA . PRO A 1 88 ? 7.444 -1.168 20.234 1.00 48.88 88 PRO A CA 1
ATOM 741 C C . PRO A 1 88 ? 6.684 -2.009 19.210 1.00 48.88 88 PRO A C 1
ATOM 743 O O . PRO A 1 88 ? 6.643 -1.666 18.028 1.00 48.88 88 PRO A O 1
ATOM 746 N N . HIS A 1 89 ? 6.108 -3.119 19.652 1.00 49.44 89 HIS A N 1
ATOM 747 C CA . HIS A 1 89 ? 5.136 -3.923 18.908 1.00 49.44 89 HIS A CA 1
ATOM 748 C C . HIS A 1 89 ? 3.891 -3.124 18.462 1.00 49.44 89 HIS A C 1
ATOM 750 O O . HIS A 1 89 ? 2.865 -3.702 18.139 1.00 49.44 89 HIS A O 1
ATOM 756 N N . ALA A 1 90 ? 3.944 -1.796 18.479 1.00 53.31 90 ALA A N 1
ATOM 757 C CA . ALA A 1 90 ? 2.855 -0.913 18.162 1.00 53.31 90 ALA A CA 1
ATOM 758 C C . ALA A 1 90 ? 3.176 -0.256 16.827 1.00 53.31 90 ALA A C 1
ATOM 760 O O . ALA A 1 90 ? 3.997 0.666 16.744 1.00 53.31 90 ALA A O 1
ATOM 761 N N . TYR A 1 91 ? 2.485 -0.697 15.782 1.00 58.66 91 TYR A N 1
ATOM 762 C CA . TYR A 1 91 ? 2.211 0.218 14.691 1.00 58.66 91 TYR A CA 1
ATOM 763 C C . TYR A 1 91 ? 1.548 1.483 15.266 1.00 58.66 91 TYR A C 1
ATOM 765 O O . TYR A 1 91 ? 0.993 1.485 16.369 1.00 58.66 91 TYR A O 1
ATOM 773 N N . VAL A 1 92 ? 1.621 2.605 14.551 1.00 58.62 92 VAL A N 1
ATOM 774 C CA . VAL A 1 92 ? 0.885 3.802 14.977 1.00 58.62 92 VAL A CA 1
ATOM 775 C C . VAL A 1 92 ? -0.605 3.544 14.738 1.00 58.62 92 VAL A C 1
ATOM 777 O O . VAL A 1 92 ? -1.122 3.799 13.653 1.00 58.62 92 VAL A O 1
ATOM 780 N N . HIS A 1 93 ? -1.291 3.021 15.754 1.00 66.69 93 HIS A N 1
ATOM 781 C CA . HIS A 1 93 ? -2.736 2.785 15.758 1.00 66.69 93 HIS A CA 1
ATOM 782 C C . HIS A 1 93 ? -3.487 4.071 16.121 1.00 66.69 93 HIS A C 1
ATOM 784 O O . HIS A 1 93 ? -4.241 4.137 17.089 1.00 66.69 93 HIS A O 1
ATOM 790 N N . GLU A 1 94 ? -3.251 5.135 15.356 1.00 78.69 94 GLU A N 1
ATOM 791 C CA . GLU A 1 94 ? -4.043 6.355 15.474 1.00 78.69 94 GLU A CA 1
ATOM 792 C C . GLU A 1 94 ? -5.270 6.227 14.566 1.00 78.69 94 GLU A C 1
ATOM 794 O O . GLU A 1 94 ? -5.190 6.372 13.346 1.00 78.69 94 GLU A O 1
ATOM 799 N N . THR A 1 95 ? -6.423 5.939 15.172 1.00 83.19 95 THR A N 1
ATOM 800 C CA . THR A 1 95 ? -7.686 5.664 14.464 1.00 83.19 95 THR A CA 1
ATOM 801 C C . THR A 1 95 ? -8.217 6.866 13.683 1.00 83.19 95 THR A C 1
ATOM 803 O O . THR A 1 95 ? -9.036 6.696 12.780 1.00 83.19 95 THR A O 1
ATOM 806 N N . ARG A 1 96 ? -7.725 8.077 13.983 1.00 87.00 96 ARG A N 1
ATOM 807 C CA . ARG A 1 96 ? -8.047 9.314 13.254 1.00 87.00 96 ARG A CA 1
ATOM 808 C C . ARG A 1 96 ? -7.270 9.480 11.951 1.00 87.00 96 ARG A C 1
ATOM 810 O O . ARG A 1 96 ? -7.540 10.437 11.220 1.00 87.00 96 ARG A O 1
ATOM 817 N N . LEU A 1 97 ? -6.286 8.624 11.680 1.00 89.44 97 LEU A N 1
ATOM 818 C CA . LEU A 1 97 ? -5.530 8.684 10.438 1.00 89.44 97 LEU A CA 1
ATOM 819 C C . LEU A 1 97 ? -6.354 8.172 9.262 1.00 89.44 97 LEU A C 1
ATOM 821 O O . LEU A 1 97 ? -7.171 7.255 9.371 1.00 89.44 97 LEU A O 1
ATOM 825 N N . VAL A 1 98 ? -6.076 8.769 8.113 1.00 91.69 98 VAL A N 1
ATOM 826 C CA . VAL A 1 98 ? -6.654 8.418 6.829 1.00 91.69 98 VAL A CA 1
ATOM 827 C C . VAL A 1 98 ? -5.523 8.248 5.830 1.00 91.69 98 VAL A C 1
ATOM 829 O O . VAL A 1 98 ? -4.679 9.135 5.672 1.00 91.69 98 VAL A O 1
ATOM 832 N N . LEU A 1 99 ? -5.531 7.118 5.131 1.00 92.75 99 LEU A N 1
ATOM 833 C CA . LEU A 1 99 ? -4.730 6.914 3.937 1.00 92.75 99 LEU A CA 1
ATOM 834 C C . LEU A 1 99 ? -5.502 7.460 2.737 1.00 92.75 99 LEU A C 1
ATOM 836 O O . LEU A 1 99 ? -6.594 6.993 2.422 1.00 92.75 99 LEU A O 1
ATOM 840 N N . LEU A 1 100 ? -4.938 8.462 2.079 1.00 92.44 100 LEU A N 1
ATOM 841 C CA . LEU A 1 100 ? -5.576 9.216 1.009 1.00 92.44 100 LEU A CA 1
ATOM 842 C C . LEU A 1 100 ? -4.899 8.899 -0.314 1.00 92.44 100 LEU A C 1
ATOM 844 O O . LEU A 1 100 ? -3.712 9.177 -0.465 1.00 92.44 100 LEU A O 1
ATOM 848 N N . ASN A 1 101 ? -5.667 8.449 -1.299 1.00 93.56 101 ASN A N 1
ATOM 849 C CA . ASN A 1 101 ? -5.258 8.510 -2.693 1.00 93.56 101 ASN A CA 1
ATOM 850 C C . ASN A 1 101 ? -5.677 9.870 -3.266 1.00 93.56 101 ASN A C 1
ATOM 852 O O . ASN A 1 101 ? -6.859 10.169 -3.481 1.00 93.56 101 ASN A O 1
ATOM 856 N N . THR A 1 102 ? -4.687 10.728 -3.497 1.00 89.00 102 THR A N 1
ATOM 857 C CA . THR A 1 102 ? -4.911 12.099 -3.962 1.00 89.00 102 THR A CA 1
ATOM 858 C C . THR A 1 102 ? -5.219 12.180 -5.456 1.00 89.00 102 THR A C 1
ATOM 860 O O . THR A 1 102 ? -5.935 13.111 -5.854 1.00 89.00 102 THR A O 1
ATOM 863 N N . SER A 1 103 ? -4.770 11.196 -6.242 1.00 87.56 103 SER A N 1
ATOM 864 C CA . SER A 1 103 ? -5.065 11.052 -7.672 1.00 87.56 103 SER A CA 1
ATOM 865 C C . SER A 1 103 ? -6.538 10.707 -7.906 1.00 87.56 103 SER A C 1
ATOM 867 O O . SER A 1 103 ? -7.224 11.391 -8.664 1.00 87.56 103 SER A O 1
ATOM 869 N N . LYS A 1 104 ? -7.057 9.699 -7.194 1.00 90.56 104 LYS A N 1
ATOM 870 C CA . LYS A 1 104 ? -8.414 9.151 -7.393 1.00 90.56 104 LYS A CA 1
ATOM 871 C C . LYS A 1 104 ? -9.479 9.732 -6.475 1.00 90.56 104 LYS A C 1
ATOM 873 O O . LYS A 1 104 ? -10.660 9.465 -6.670 1.00 90.56 104 LYS A O 1
ATOM 878 N N . LYS A 1 105 ? -9.078 10.556 -5.501 1.00 92.25 105 LYS A N 1
ATOM 879 C CA . LYS A 1 105 ? -9.972 11.084 -4.455 1.00 92.25 105 LYS A CA 1
ATOM 880 C C . LYS A 1 105 ? -10.630 9.950 -3.663 1.00 92.25 105 LYS A C 1
ATOM 882 O O . LYS A 1 105 ? -11.796 10.037 -3.298 1.00 92.25 105 LYS A O 1
ATOM 887 N N . GLU A 1 106 ? -9.870 8.902 -3.382 1.00 94.50 106 GLU A N 1
ATOM 888 C CA . GLU A 1 106 ? -10.296 7.769 -2.558 1.00 94.50 106 GLU A CA 1
ATOM 889 C C . GLU A 1 106 ? -9.574 7.807 -1.215 1.00 94.50 106 GLU A C 1
ATOM 891 O O . GLU A 1 106 ? -8.499 8.406 -1.097 1.00 94.50 106 GLU A O 1
ATOM 896 N N . TYR A 1 107 ? -10.154 7.179 -0.198 1.00 94.75 107 TYR A N 1
ATOM 897 C CA . TYR A 1 107 ? -9.513 7.093 1.104 1.00 94.75 107 TYR A CA 1
ATOM 898 C C . TYR A 1 107 ? -9.860 5.829 1.887 1.00 94.75 107 TYR A C 1
ATOM 900 O O . TYR A 1 107 ? -10.890 5.194 1.650 1.00 94.75 107 TYR A O 1
ATOM 908 N N . VAL A 1 108 ? -8.984 5.494 2.836 1.00 94.56 108 VAL A N 1
ATOM 909 C CA . VAL A 1 108 ? -9.152 4.405 3.801 1.00 94.56 108 VAL A CA 1
ATOM 910 C C . VAL A 1 108 ? -8.915 4.926 5.215 1.00 94.56 108 VAL A C 1
ATOM 912 O O . VAL A 1 108 ? -7.889 5.549 5.491 1.00 94.56 108 VAL A O 1
ATOM 915 N N . TRP A 1 109 ? -9.852 4.650 6.117 1.00 94.12 109 TRP A N 1
ATOM 916 C CA . TRP A 1 109 ? -9.753 4.987 7.534 1.00 94.12 109 TRP A CA 1
ATOM 917 C C . TRP A 1 109 ? -8.894 3.991 8.312 1.00 94.12 109 TRP A C 1
ATOM 919 O O . TRP A 1 109 ? -9.083 2.780 8.197 1.00 94.12 109 TRP A O 1
ATOM 929 N N . ALA A 1 110 ? -8.019 4.495 9.188 1.00 91.56 110 ALA A N 1
ATOM 930 C CA . ALA A 1 110 ? -7.293 3.656 10.142 1.00 91.56 110 ALA A CA 1
ATOM 931 C C . ALA A 1 110 ? -8.241 2.951 11.125 1.00 91.56 110 ALA A C 1
ATOM 933 O O . ALA A 1 110 ? -8.005 1.796 11.473 1.00 91.56 110 ALA A O 1
ATOM 934 N N . SER A 1 111 ? -9.332 3.608 11.537 1.00 92.56 111 SER A N 1
ATOM 935 C CA . SER A 1 111 ? -10.359 2.990 12.386 1.00 92.56 111 SER A CA 1
ATOM 936 C C . SER A 1 111 ? -10.971 1.749 11.740 1.00 92.56 111 SER A C 1
ATOM 938 O O . SER A 1 111 ? -11.057 0.722 12.393 1.00 92.56 111 SER A O 1
ATOM 940 N N . ALA A 1 112 ? -11.298 1.792 10.446 1.00 94.19 112 ALA A N 1
ATOM 941 C CA . ALA A 1 112 ? -11.869 0.645 9.741 1.00 94.19 112 ALA A CA 1
ATOM 942 C C . ALA A 1 112 ? -10.909 -0.558 9.682 1.00 94.19 112 ALA A C 1
ATOM 944 O O . ALA A 1 112 ? -11.350 -1.706 9.706 1.00 94.19 112 ALA A O 1
ATOM 945 N N . VAL A 1 113 ? -9.598 -0.302 9.616 1.00 92.12 113 VAL A N 1
ATOM 946 C CA . VAL A 1 113 ? -8.566 -1.346 9.707 1.00 92.12 113 VAL A CA 1
ATOM 947 C C . VAL A 1 113 ? -8.542 -1.940 11.117 1.00 92.12 113 VAL A C 1
ATOM 949 O O . VAL A 1 113 ? -8.629 -3.157 11.277 1.00 92.12 113 VAL A O 1
ATOM 952 N N . SER A 1 114 ? -8.482 -1.078 12.135 1.00 90.50 114 SER A N 1
ATOM 953 C CA . SER A 1 114 ? -8.423 -1.490 13.541 1.00 90.50 114 SER A CA 1
ATOM 954 C C . SER A 1 114 ? -9.685 -2.236 13.987 1.00 90.50 114 SER A C 1
ATOM 956 O O . SER A 1 114 ? -9.591 -3.270 14.640 1.00 90.50 114 SER A O 1
ATOM 958 N N . ASP A 1 115 ? -10.869 -1.809 13.550 1.00 91.75 115 ASP A N 1
ATOM 959 C CA . ASP A 1 115 ? -12.135 -2.490 13.837 1.00 91.75 115 ASP A CA 1
ATOM 960 C C . ASP A 1 115 ? -12.169 -3.916 13.259 1.00 91.75 115 ASP A C 1
ATOM 962 O O . ASP A 1 115 ? -12.811 -4.808 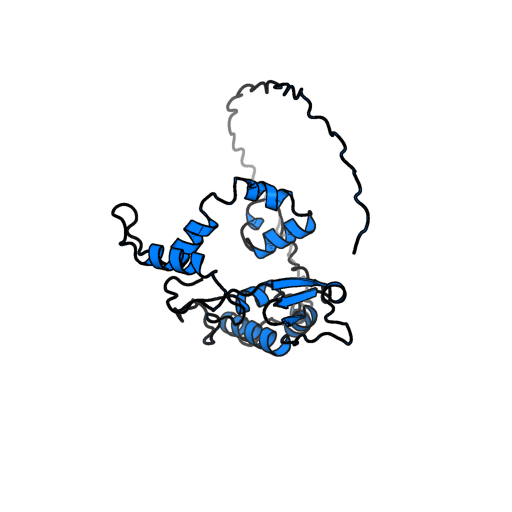13.816 1.00 91.75 115 ASP A O 1
ATOM 966 N N . ALA A 1 116 ? -11.480 -4.149 12.137 1.00 90.81 116 ALA A N 1
ATOM 967 C CA . ALA A 1 116 ? -11.479 -5.439 11.459 1.00 90.81 116 ALA A CA 1
ATOM 968 C C . ALA A 1 116 ? -10.447 -6.428 12.014 1.00 90.81 116 ALA A C 1
ATOM 970 O O . ALA A 1 116 ? -10.704 -7.636 12.001 1.00 90.81 116 ALA A O 1
ATOM 971 N N . VAL A 1 117 ? -9.276 -5.949 12.450 1.00 88.81 117 VAL A N 1
ATOM 972 C CA . VAL A 1 117 ? -8.149 -6.824 12.825 1.00 88.81 117 VAL A CA 1
ATOM 973 C C . VAL A 1 117 ? -7.388 -6.411 14.088 1.00 88.81 117 VAL A C 1
ATOM 975 O O . VAL A 1 117 ? -6.353 -7.002 14.399 1.00 88.81 117 VAL A O 1
ATOM 978 N N . GLY A 1 118 ? -7.878 -5.418 14.827 1.00 87.19 118 GLY A N 1
ATOM 979 C CA . GLY A 1 118 ? -7.173 -4.829 15.960 1.00 87.19 118 GLY A CA 1
ATOM 980 C C . GLY A 1 118 ? -5.831 -4.254 15.522 1.00 87.19 118 GLY A C 1
ATOM 981 O O . GLY A 1 118 ? -5.754 -3.475 14.572 1.00 87.19 118 GLY A O 1
ATOM 982 N N . ASP A 1 119 ? -4.773 -4.700 16.187 1.00 84.00 119 ASP A N 1
ATOM 983 C CA . ASP A 1 119 ? -3.418 -4.204 15.954 1.00 84.00 119 ASP A CA 1
ATOM 984 C C . ASP A 1 119 ? -2.615 -5.069 14.966 1.00 84.00 119 ASP A C 1
ATOM 986 O O . ASP A 1 119 ? -1.420 -4.858 14.771 1.00 84.00 119 ASP A O 1
ATOM 990 N N . ALA A 1 120 ? -3.258 -6.051 14.322 1.00 85.69 120 ALA A N 1
ATOM 991 C CA . ALA A 1 120 ? -2.564 -7.020 13.476 1.00 85.69 120 ALA A CA 1
ATOM 992 C C . ALA A 1 120 ? -2.061 -6.441 12.141 1.00 85.69 120 ALA A C 1
ATOM 994 O O . ALA A 1 120 ? -1.105 -6.982 11.593 1.00 85.69 120 ALA A O 1
ATOM 995 N N . ILE A 1 121 ? -2.696 -5.383 11.616 1.00 87.81 121 ILE A N 1
ATOM 996 C CA . ILE A 1 121 ? -2.250 -4.646 10.415 1.00 87.81 121 ILE A CA 1
ATOM 997 C C . ILE A 1 121 ? -2.510 -3.147 10.580 1.00 87.81 121 ILE A C 1
ATOM 999 O O . ILE A 1 121 ? -3.269 -2.720 11.453 1.00 87.81 121 ILE A O 1
ATOM 1003 N N . ASN A 1 122 ? -1.928 -2.342 9.696 1.00 88.44 122 ASN A N 1
ATOM 1004 C CA . ASN A 1 122 ? -2.080 -0.891 9.672 1.00 88.44 122 ASN A CA 1
ATOM 1005 C C . ASN A 1 122 ? -2.297 -0.336 8.243 1.00 88.44 122 ASN A C 1
ATOM 1007 O O . ASN A 1 122 ? -2.424 -1.072 7.263 1.00 88.44 122 ASN A O 1
ATOM 1011 N N . LEU A 1 123 ? -2.354 0.997 8.117 1.00 90.38 123 LEU A N 1
ATOM 1012 C CA .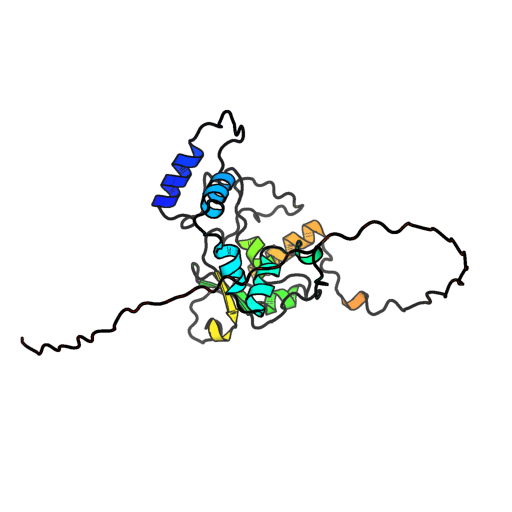 LEU A 1 123 ? -2.533 1.684 6.830 1.00 90.38 123 LEU A CA 1
ATOM 1013 C C . LEU A 1 123 ? -1.379 1.470 5.836 1.00 90.38 123 LEU A C 1
ATOM 1015 O O . LEU A 1 123 ? -1.595 1.564 4.635 1.00 90.38 123 LEU A O 1
ATOM 1019 N N . GLY A 1 124 ? -0.170 1.194 6.309 1.00 87.94 124 GLY A N 1
ATOM 1020 C CA . GLY A 1 124 ? 0.973 0.773 5.503 1.00 87.94 124 GLY A CA 1
ATOM 1021 C C . GLY A 1 124 ? 0.748 -0.589 4.849 1.00 87.94 124 GLY A C 1
ATOM 1022 O O . GLY A 1 124 ? 0.924 -0.694 3.641 1.00 87.94 124 GLY A O 1
ATOM 1023 N N . ASP A 1 125 ? 0.268 -1.598 5.582 1.00 88.44 125 ASP A N 1
ATOM 1024 C CA . ASP A 1 125 ? -0.072 -2.910 4.992 1.00 88.44 125 ASP A CA 1
ATOM 1025 C C . ASP A 1 125 ? -1.174 -2.773 3.937 1.00 88.44 125 ASP A C 1
ATOM 1027 O O . ASP A 1 125 ? -1.115 -3.360 2.851 1.00 88.44 125 ASP A O 1
ATOM 1031 N N . VAL A 1 126 ? -2.164 -1.928 4.242 1.00 93.00 126 VAL A N 1
ATOM 1032 C CA . VAL A 1 126 ? -3.197 -1.537 3.286 1.00 93.00 126 VAL A CA 1
ATOM 1033 C C . VAL A 1 126 ? -2.573 -0.894 2.051 1.00 93.00 126 VAL A C 1
ATOM 1035 O O . VAL A 1 126 ? -2.847 -1.338 0.937 1.00 93.00 126 VAL A O 1
ATOM 1038 N N . LEU A 1 127 ? -1.724 0.117 2.230 1.00 93.06 127 LEU A N 1
ATOM 1039 C CA . LEU A 1 127 ? -1.070 0.821 1.136 1.00 93.06 127 LEU A CA 1
ATOM 1040 C C . LEU A 1 127 ? -0.277 -0.148 0.257 1.00 93.06 127 LEU A C 1
ATOM 1042 O O . LEU A 1 127 ? -0.491 -0.152 -0.953 1.00 93.06 127 LEU A O 1
ATOM 1046 N N . PHE A 1 128 ? 0.563 -0.999 0.852 1.00 89.44 128 PHE A N 1
ATOM 1047 C CA . PHE A 1 128 ? 1.352 -1.996 0.130 1.00 89.44 128 PHE A CA 1
ATOM 1048 C C . PHE A 1 128 ? 0.465 -2.883 -0.744 1.00 89.44 128 PHE A C 1
ATOM 1050 O O . PHE A 1 128 ? 0.718 -2.991 -1.942 1.00 89.44 128 PHE A O 1
ATOM 1057 N N . SER A 1 129 ? -0.634 -3.413 -0.197 1.00 91.19 129 SER A N 1
ATOM 1058 C CA . SER A 1 129 ? -1.574 -4.232 -0.978 1.00 91.19 129 SER A CA 1
ATOM 1059 C C . SER A 1 129 ? -2.170 -3.498 -2.186 1.00 91.19 129 SER A C 1
ATOM 1061 O O . SER A 1 129 ? -2.469 -4.121 -3.201 1.00 91.19 129 SER A O 1
ATOM 1063 N N . GLN A 1 130 ? -2.352 -2.176 -2.087 1.00 93.88 130 GLN A N 1
ATOM 1064 C CA . GLN A 1 130 ? -3.006 -1.377 -3.119 1.00 93.88 130 GLN A CA 1
ATOM 1065 C C . GLN A 1 130 ? -2.025 -0.808 -4.149 1.00 93.88 130 GLN A C 1
ATOM 1067 O O . GLN A 1 130 ? -2.470 -0.461 -5.240 1.00 93.88 130 GLN A O 1
ATOM 1072 N N . ILE A 1 131 ? -0.725 -0.710 -3.852 1.00 90.75 131 ILE A N 1
ATOM 1073 C CA . ILE A 1 131 ? 0.286 -0.181 -4.791 1.00 90.75 131 ILE A CA 1
ATOM 1074 C C . ILE A 1 131 ? 1.100 -1.272 -5.492 1.00 90.75 131 ILE A C 1
ATOM 1076 O O . ILE A 1 131 ? 1.844 -0.973 -6.429 1.00 90.75 131 ILE A O 1
ATOM 1080 N N . CYS A 1 132 ? 0.993 -2.527 -5.048 1.00 86.94 132 CYS A N 1
ATOM 1081 C CA . CYS A 1 132 ? 1.683 -3.649 -5.673 1.00 86.94 132 CYS A CA 1
ATOM 1082 C C . CYS A 1 132 ? 1.308 -3.772 -7.158 1.00 86.94 132 CYS A C 1
ATOM 1084 O O . CYS A 1 132 ? 0.144 -3.934 -7.508 1.00 86.94 132 CYS A O 1
ATOM 1086 N N . TRP A 1 133 ? 2.312 -3.741 -8.037 1.00 85.69 133 TRP A N 1
ATOM 1087 C CA . TRP A 1 133 ? 2.137 -3.968 -9.471 1.00 85.69 133 TRP A CA 1
ATOM 1088 C C . TRP A 1 133 ? 3.147 -4.981 -10.002 1.00 85.69 133 TRP A C 1
ATOM 1090 O O . TRP A 1 133 ? 4.356 -4.817 -9.816 1.00 85.69 133 TRP A O 1
ATOM 1100 N N . SER A 1 134 ? 2.666 -6.011 -10.685 1.00 82.75 134 SER A N 1
ATOM 1101 C CA . SER A 1 134 ? 3.462 -6.982 -11.430 1.00 82.75 134 SER A CA 1
ATOM 1102 C C . SER A 1 134 ? 2.619 -7.572 -12.554 1.00 82.75 134 SER A C 1
ATOM 1104 O O . SER A 1 134 ? 1.438 -7.844 -12.362 1.00 82.75 134 SER A O 1
ATOM 1106 N N . THR A 1 135 ? 3.213 -7.773 -13.729 1.00 80.31 135 THR A N 1
ATOM 1107 C CA . THR A 1 135 ? 2.607 -8.570 -14.808 1.00 80.31 135 THR A CA 1
ATOM 1108 C C . THR A 1 135 ? 2.624 -10.051 -14.531 1.00 80.31 135 THR A C 1
ATOM 1110 O O . THR A 1 135 ? 1.735 -10.770 -14.994 1.00 80.31 135 THR A O 1
ATOM 1113 N N . ASP A 1 136 ? 3.607 -10.492 -13.756 1.00 81.81 136 ASP A N 1
ATOM 1114 C CA . ASP A 1 136 ? 3.625 -11.841 -13.249 1.00 81.81 136 ASP A CA 1
ATOM 1115 C C . ASP A 1 136 ? 2.563 -11.996 -12.155 1.00 81.81 136 ASP A C 1
ATOM 1117 O O . ASP A 1 136 ? 2.496 -11.221 -11.198 1.00 81.81 136 ASP A O 1
ATOM 1121 N N . ARG A 1 137 ? 1.733 -13.026 -12.328 1.00 82.94 137 ARG A N 1
ATOM 1122 C CA . ARG A 1 137 ? 0.694 -13.423 -11.378 1.00 82.94 137 ARG A CA 1
ATOM 1123 C C . ARG A 1 137 ? 1.259 -14.225 -10.211 1.00 82.94 137 ARG A C 1
ATOM 1125 O O . ARG A 1 137 ? 0.519 -14.496 -9.266 1.00 82.94 137 ARG A O 1
ATOM 1132 N N . THR A 1 138 ? 2.516 -14.664 -10.282 1.00 81.75 138 THR A N 1
ATOM 1133 C CA . THR A 1 138 ? 3.162 -15.319 -9.149 1.00 81.75 138 THR A CA 1
ATOM 1134 C C . THR A 1 138 ? 3.464 -14.277 -8.075 1.00 81.75 138 THR A C 1
ATOM 1136 O O . THR A 1 138 ? 4.132 -13.275 -8.307 1.00 81.75 138 THR A O 1
ATOM 1139 N N . THR A 1 139 ? 2.889 -14.470 -6.891 1.00 78.12 139 THR A N 1
ATOM 1140 C CA . THR A 1 139 ? 3.008 -13.521 -5.774 1.00 78.12 139 THR A CA 1
ATOM 1141 C C . THR A 1 139 ? 3.780 -14.101 -4.597 1.00 78.12 139 THR A C 1
ATOM 1143 O O . THR A 1 139 ? 3.902 -13.433 -3.582 1.00 78.12 139 THR A O 1
ATOM 1146 N N . SER A 1 140 ? 4.302 -15.331 -4.701 1.00 84.56 140 SER A N 1
ATOM 1147 C CA . SER A 1 140 ? 4.885 -16.087 -3.573 1.00 84.56 140 SER A CA 1
ATOM 1148 C C . SER A 1 140 ? 3.996 -16.104 -2.315 1.00 84.56 140 SER A C 1
ATOM 1150 O O . SER A 1 140 ? 4.484 -16.316 -1.211 1.00 84.56 140 SER A O 1
ATOM 1152 N N . LEU A 1 141 ? 2.687 -15.908 -2.500 1.00 86.56 141 LEU A N 1
ATOM 1153 C CA . LEU A 1 141 ? 1.643 -15.942 -1.483 1.00 86.56 141 LEU A CA 1
ATOM 1154 C C . LEU A 1 141 ? 0.665 -17.074 -1.825 1.00 86.56 141 LEU A C 1
ATOM 1156 O O . LEU A 1 141 ? 0.426 -17.385 -2.997 1.00 86.56 141 LEU A O 1
ATOM 1160 N N . HIS A 1 142 ? 0.049 -17.675 -0.810 1.00 90.56 142 HIS A N 1
ATOM 1161 C CA . HIS A 1 142 ? -1.105 -18.559 -0.976 1.00 90.56 142 HIS A CA 1
ATOM 1162 C C . HIS A 1 142 ? -2.360 -17.819 -1.476 1.00 90.56 142 HIS A C 1
ATOM 1164 O O . HIS A 1 142 ? -3.302 -18.462 -1.963 1.00 90.56 142 HIS A O 1
ATOM 1170 N N . TYR A 1 143 ? -2.379 -16.486 -1.397 1.00 92.00 143 TYR A N 1
ATOM 1171 C CA . TYR A 1 143 ? -3.453 -15.653 -1.930 1.00 92.00 143 TYR A CA 1
ATOM 1172 C C . TYR A 1 143 ? -3.583 -15.775 -3.456 1.00 92.00 143 TYR A C 1
ATOM 1174 O O . TYR A 1 143 ? -2.640 -15.533 -4.203 1.00 92.00 143 TYR A O 1
ATOM 1182 N N . ARG A 1 144 ? -4.791 -16.103 -3.935 1.00 89.81 144 ARG A N 1
ATOM 1183 C CA . ARG A 1 144 ? -5.097 -16.280 -5.371 1.00 89.81 144 ARG A CA 1
ATOM 1184 C C . ARG A 1 144 ? -5.783 -15.081 -6.033 1.00 89.81 144 ARG A C 1
ATOM 1186 O O . ARG A 1 144 ? -6.229 -15.209 -7.170 1.00 89.81 144 ARG A O 1
ATOM 1193 N N . GLY A 1 145 ? -5.955 -13.975 -5.314 1.00 88.94 145 GLY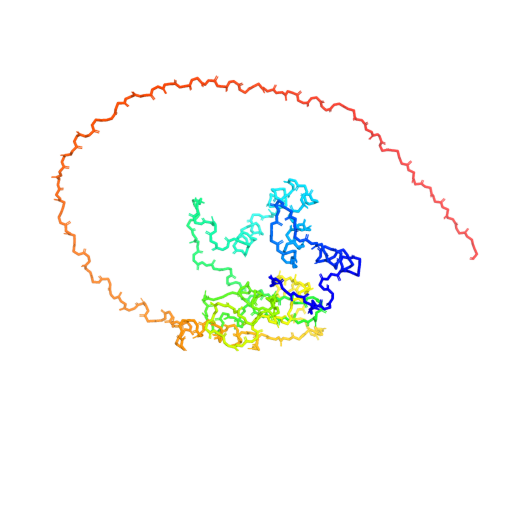 A N 1
ATOM 1194 C CA . GLY A 1 145 ? -6.522 -12.752 -5.881 1.00 88.94 145 GLY A CA 1
ATOM 1195 C C . GLY A 1 145 ? -5.473 -11.882 -6.573 1.00 88.94 145 GLY A C 1
ATOM 1196 O O . GLY A 1 145 ? -4.280 -12.188 -6.581 1.00 88.94 145 GLY A O 1
ATOM 1197 N N . ASP A 1 146 ? -5.922 -10.756 -7.117 1.00 89.75 146 ASP A N 1
ATOM 1198 C CA . ASP A 1 146 ? -5.112 -9.886 -7.972 1.00 89.75 146 ASP A CA 1
ATOM 1199 C C . ASP A 1 146 ? -4.292 -8.847 -7.182 1.00 89.75 146 ASP A C 1
ATOM 1201 O O . ASP A 1 146 ? -4.217 -7.683 -7.562 1.00 89.75 146 ASP A O 1
ATOM 1205 N N . ILE A 1 147 ? -3.617 -9.263 -6.101 1.00 89.62 147 ILE A N 1
ATOM 1206 C CA . ILE A 1 147 ? -2.754 -8.363 -5.298 1.00 89.62 147 ILE A CA 1
ATOM 1207 C C . ILE A 1 147 ? -1.590 -7.773 -6.117 1.00 89.62 147 ILE A C 1
ATOM 1209 O O . ILE A 1 147 ? -1.064 -6.712 -5.809 1.00 89.62 147 ILE A O 1
ATOM 1213 N N . HIS A 1 148 ? -1.207 -8.440 -7.206 1.00 88.00 148 HIS A N 1
ATOM 1214 C CA . HIS A 1 148 ? -0.212 -7.965 -8.167 1.00 88.00 148 HIS A CA 1
ATOM 1215 C C . HIS A 1 148 ? -0.744 -6.863 -9.103 1.00 88.00 148 HIS A C 1
ATOM 1217 O O . HIS A 1 148 ? 0.016 -6.347 -9.915 1.00 88.00 148 HIS A O 1
ATOM 1223 N N . ARG A 1 149 ? -2.031 -6.504 -9.023 1.00 89.56 149 ARG A N 1
ATOM 1224 C CA . ARG A 1 149 ? -2.680 -5.441 -9.810 1.00 89.56 149 ARG A CA 1
ATOM 1225 C C . ARG A 1 149 ? -3.347 -4.421 -8.896 1.00 89.56 149 ARG A C 1
ATOM 1227 O O . ARG A 1 149 ? -4.517 -4.078 -9.064 1.00 89.56 149 ARG A O 1
ATOM 1234 N N . GLY A 1 150 ? -2.585 -3.945 -7.921 1.00 91.31 150 GLY A N 1
ATOM 1235 C CA . GLY A 1 150 ? -3.001 -2.927 -6.976 1.00 91.31 150 GLY A CA 1
ATOM 1236 C C . GLY A 1 150 ? -3.605 -1.717 -7.687 1.00 91.31 150 GLY A C 1
ATOM 1237 O O . GLY A 1 150 ? -3.011 -1.134 -8.597 1.00 91.31 150 GLY A O 1
ATOM 1238 N N . VAL A 1 151 ? -4.814 -1.338 -7.267 1.00 91.69 151 VAL A N 1
ATOM 1239 C CA . VAL A 1 151 ? -5.590 -0.273 -7.916 1.00 91.69 151 VAL A CA 1
ATOM 1240 C C . VAL A 1 151 ? -4.891 1.080 -7.793 1.00 91.69 151 VAL A C 1
ATOM 1242 O O . VAL A 1 151 ? -5.147 1.956 -8.605 1.00 91.69 151 VAL A O 1
ATOM 1245 N N . TRP A 1 152 ? -4.018 1.275 -6.808 1.00 93.56 152 TRP A N 1
ATOM 1246 C CA . TRP A 1 152 ? -3.302 2.528 -6.557 1.00 93.56 152 TRP A CA 1
ATOM 1247 C C . TRP A 1 152 ? -1.858 2.519 -7.068 1.00 93.56 152 TRP A C 1
ATOM 1249 O O . TRP A 1 152 ? -1.074 3.406 -6.731 1.00 93.56 152 TRP A O 1
ATOM 1259 N N . ALA A 1 153 ? -1.480 1.529 -7.875 1.00 90.06 153 ALA A N 1
ATOM 1260 C CA . ALA A 1 153 ? -0.161 1.491 -8.487 1.00 90.06 153 ALA A CA 1
ATOM 1261 C C . ALA A 1 153 ? 0.088 2.746 -9.345 1.00 90.06 153 ALA A C 1
ATOM 1263 O O . ALA A 1 153 ? -0.649 3.017 -10.292 1.00 90.06 153 ALA A O 1
ATOM 1264 N N . GLY A 1 154 ? 1.138 3.499 -9.003 1.00 84.75 154 GLY A N 1
ATOM 1265 C CA . GLY A 1 154 ? 1.504 4.755 -9.668 1.00 84.75 154 GLY A CA 1
ATOM 1266 C C . GLY A 1 154 ? 0.714 5.991 -9.231 1.00 84.75 154 GLY A C 1
ATOM 1267 O O . GLY A 1 154 ? 0.961 7.071 -9.756 1.00 84.75 154 GLY A O 1
ATOM 1268 N N . ASP A 1 155 ? -0.207 5.874 -8.270 1.00 89.00 155 ASP A N 1
ATOM 1269 C CA . ASP A 1 155 ? -0.947 7.026 -7.750 1.00 89.00 155 ASP A CA 1
ATOM 1270 C C . ASP A 1 155 ? -0.165 7.784 -6.659 1.00 89.00 155 ASP A C 1
ATOM 1272 O O . ASP A 1 155 ? 0.661 7.227 -5.935 1.00 89.00 155 ASP A O 1
ATOM 1276 N N . CYS A 1 156 ? -0.495 9.067 -6.472 1.00 86.56 156 CYS A N 1
ATOM 1277 C CA . CYS A 1 156 ? 0.009 9.876 -5.366 1.00 86.56 156 CYS A CA 1
ATOM 1278 C C . CYS A 1 156 ? -0.844 9.662 -4.110 1.00 86.56 156 CYS A C 1
ATOM 1280 O O . CYS A 1 156 ? -2.061 9.899 -4.127 1.00 86.56 156 CYS A O 1
ATOM 1282 N N . PHE A 1 157 ? -0.210 9.330 -2.987 1.00 89.12 157 PHE A N 1
ATOM 1283 C CA . PHE A 1 157 ? -0.890 9.116 -1.711 1.00 89.12 157 PHE A CA 1
ATOM 1284 C C . PHE A 1 157 ? -0.324 9.967 -0.571 1.00 89.12 157 PHE A C 1
ATOM 1286 O O . PHE A 1 157 ? 0.791 10.478 -0.632 1.00 89.12 157 PHE A O 1
ATOM 1293 N N . ALA A 1 158 ? -1.123 10.133 0.480 1.00 87.50 158 ALA A N 1
ATOM 1294 C CA . ALA A 1 158 ? -0.728 10.802 1.713 1.00 87.50 158 ALA A CA 1
ATOM 1295 C C . ALA A 1 158 ? -1.399 10.130 2.914 1.00 87.50 158 ALA A C 1
ATOM 1297 O O . ALA A 1 158 ? -2.550 9.711 2.823 1.00 87.50 158 ALA A O 1
ATOM 1298 N N . ILE A 1 159 ? -0.710 10.081 4.051 1.00 87.69 159 ILE A N 1
ATOM 1299 C CA . ILE A 1 159 ? -1.315 9.731 5.339 1.00 87.69 159 ILE A CA 1
ATOM 1300 C C . ILE A 1 159 ? -1.506 11.036 6.105 1.00 87.69 159 ILE A C 1
ATOM 1302 O O . ILE A 1 159 ? -0.550 11.785 6.295 1.00 87.69 159 ILE A O 1
ATOM 1306 N N . LYS A 1 160 ? -2.745 11.338 6.490 1.00 85.19 160 LYS A N 1
ATOM 1307 C CA . LYS A 1 160 ? -3.101 12.572 7.206 1.00 85.19 160 LYS A CA 1
ATOM 1308 C C . LYS A 1 160 ? -4.107 12.284 8.303 1.00 85.19 160 LYS A C 1
ATOM 1310 O O . LYS A 1 160 ? -4.753 11.237 8.296 1.00 85.19 160 LYS A O 1
ATOM 1315 N N . THR A 1 161 ? -4.294 13.231 9.212 1.00 85.88 161 THR A N 1
ATOM 1316 C CA . THR A 1 161 ? -5.439 13.181 10.125 1.00 85.88 161 THR A CA 1
ATOM 1317 C C . THR A 1 161 ? -6.749 13.500 9.391 1.00 85.88 161 THR A C 1
ATOM 1319 O O . THR A 1 161 ? -6.770 14.210 8.380 1.00 85.88 161 THR A O 1
ATOM 1322 N N . ALA A 1 162 ? -7.868 12.998 9.919 1.00 80.19 162 ALA A N 1
ATOM 1323 C CA . ALA A 1 162 ? -9.227 13.316 9.474 1.00 80.19 162 ALA A CA 1
ATOM 1324 C C . ALA A 1 162 ? -9.459 14.816 9.231 1.00 80.19 162 ALA A C 1
ATOM 1326 O O . ALA A 1 162 ? -10.039 15.206 8.217 1.00 80.19 162 ALA A O 1
ATOM 1327 N N . GLU A 1 163 ? -8.985 15.642 10.162 1.00 78.44 163 GLU A N 1
ATOM 1328 C CA . GLU A 1 163 ? -9.175 17.091 10.173 1.00 78.44 163 GLU A CA 1
ATOM 1329 C C . GLU A 1 163 ? -8.390 17.761 9.036 1.00 78.44 163 GLU A C 1
ATOM 1331 O O . GLU A 1 163 ? -8.953 18.541 8.271 1.00 78.44 163 GLU A O 1
ATOM 1336 N N . GLU A 1 164 ? -7.123 17.384 8.846 1.00 77.25 164 GLU A N 1
ATOM 1337 C CA . GLU A 1 164 ? -6.255 17.907 7.777 1.00 77.25 164 GLU A CA 1
ATOM 1338 C C . GLU A 1 164 ? -6.643 17.411 6.379 1.00 77.25 164 GLU A C 1
ATOM 1340 O O . GLU A 1 164 ? -6.277 18.006 5.363 1.00 77.25 164 GLU A O 1
ATOM 1345 N N . SER A 1 165 ? -7.331 16.272 6.310 1.00 69.00 165 SER A N 1
ATOM 1346 C CA . SER A 1 165 ? -7.730 15.639 5.053 1.00 69.00 165 SER A CA 1
ATOM 1347 C C . SER A 1 165 ? -9.029 16.194 4.464 1.00 69.00 165 SER A C 1
ATOM 1349 O O . SER A 1 165 ? -9.371 15.849 3.331 1.00 69.00 165 SER A O 1
ATOM 1351 N N . GLU A 1 166 ? -9.770 17.008 5.227 1.00 73.31 166 GLU A N 1
ATOM 1352 C CA . GLU A 1 166 ? -11.143 17.451 4.934 1.00 73.31 166 GLU A CA 1
ATOM 1353 C C . GLU A 1 166 ? -12.144 16.297 4.727 1.00 73.31 166 GLU A C 1
ATOM 1355 O O . GLU A 1 166 ? -13.279 16.530 4.311 1.00 73.31 166 GLU A O 1
ATOM 1360 N N . VAL A 1 167 ? -11.762 15.044 5.006 1.00 67.19 167 VAL A N 1
ATOM 1361 C CA . VAL A 1 167 ? -12.622 13.866 4.810 1.00 67.19 167 VAL A CA 1
ATOM 1362 C C . VAL A 1 167 ? -13.835 13.905 5.747 1.00 67.19 167 VAL A C 1
ATOM 1364 O O . VAL A 1 167 ? -14.911 13.461 5.358 1.00 67.19 167 VAL A O 1
ATOM 1367 N N . GLY A 1 168 ? -13.707 14.537 6.921 1.00 57.28 168 GLY A N 1
ATOM 1368 C CA . GLY A 1 168 ? -14.809 14.773 7.864 1.00 57.28 168 GLY A CA 1
ATOM 1369 C C . GLY A 1 168 ? -15.689 15.999 7.571 1.00 57.28 168 GLY A C 1
ATOM 1370 O O . GLY A 1 168 ? -16.613 16.278 8.333 1.00 57.28 168 GLY A O 1
ATOM 1371 N N . GLY A 1 169 ? -15.411 16.760 6.507 1.00 59.03 169 GLY A N 1
ATOM 1372 C CA . GLY A 1 169 ? -16.217 17.919 6.122 1.00 59.03 169 GLY A CA 1
ATOM 1373 C C . GLY A 1 169 ? -17.439 17.529 5.284 1.00 59.03 169 GLY A C 1
ATOM 1374 O O . GLY A 1 169 ? -17.352 16.658 4.423 1.00 59.03 169 GLY A O 1
ATOM 1375 N N . ASN A 1 170 ? -18.560 18.245 5.448 1.00 54.12 170 ASN A N 1
ATOM 1376 C CA . ASN A 1 170 ? -19.806 18.078 4.667 1.00 54.12 170 ASN A CA 1
ATOM 1377 C C . ASN A 1 170 ? -19.652 18.268 3.135 1.00 54.12 170 ASN A C 1
ATOM 1379 O O . ASN A 1 170 ? -20.637 18.195 2.402 1.00 54.12 170 ASN A O 1
ATOM 1383 N N . THR A 1 171 ? -18.444 18.562 2.649 1.00 53.25 171 THR A N 1
ATOM 1384 C CA . THR A 1 171 ? -18.120 18.917 1.261 1.00 53.25 171 THR A CA 1
ATOM 1385 C C . THR A 1 171 ? -17.132 17.957 0.597 1.00 53.25 171 THR A C 1
ATOM 1387 O O . THR A 1 171 ? -16.697 18.233 -0.522 1.00 53.25 171 THR A O 1
ATOM 1390 N N . SER A 1 172 ? -16.733 16.858 1.247 1.00 64.06 172 SER A N 1
ATOM 1391 C CA . SER A 1 172 ? -15.745 15.954 0.658 1.00 64.06 172 SER A CA 1
ATOM 1392 C C . SER A 1 172 ? -16.357 15.173 -0.517 1.00 64.06 172 SER A C 1
ATOM 1394 O O . SER A 1 172 ? -17.249 14.347 -0.368 1.00 64.06 172 SER A O 1
ATOM 1396 N N . THR A 1 173 ? -15.869 15.430 -1.732 1.00 82.88 173 THR A N 1
ATOM 1397 C CA . THR A 1 173 ? -16.191 14.646 -2.944 1.00 82.88 173 THR A CA 1
ATOM 1398 C C . THR A 1 173 ? -15.392 13.342 -3.019 1.00 82.88 173 THR A C 1
ATOM 1400 O O . THR A 1 173 ? -15.279 12.736 -4.084 1.00 82.88 173 THR A O 1
ATOM 1403 N N . ARG A 1 174 ? -14.781 12.934 -1.901 1.00 89.31 174 ARG A N 1
ATOM 1404 C CA . ARG A 1 174 ? -13.889 11.782 -1.829 1.00 89.31 174 ARG A CA 1
ATOM 1405 C C . ARG A 1 174 ? -14.681 10.520 -1.491 1.00 89.31 174 ARG A C 1
ATOM 1407 O O . ARG A 1 174 ? -15.622 10.572 -0.705 1.00 89.31 174 ARG A O 1
ATOM 1414 N N . THR A 1 175 ? -14.273 9.391 -2.055 1.00 93.31 175 THR A N 1
ATOM 1415 C CA . THR A 1 175 ? -14.948 8.101 -1.868 1.00 93.31 175 THR A CA 1
ATOM 1416 C C . THR A 1 175 ? -14.282 7.305 -0.751 1.00 93.31 175 THR A C 1
ATOM 1418 O O . THR A 1 175 ? -13.077 7.057 -0.809 1.00 93.31 175 THR A O 1
ATOM 1421 N N . ASP A 1 176 ? -15.068 6.882 0.240 1.00 94.38 176 ASP A N 1
ATOM 1422 C CA . ASP A 1 176 ? -14.625 5.912 1.243 1.00 94.38 176 ASP A CA 1
ATOM 1423 C C . ASP A 1 176 ? -14.561 4.519 0.611 1.00 94.38 176 ASP A C 1
ATOM 1425 O O . ASP A 1 176 ? -15.577 4.000 0.140 1.00 94.38 176 ASP A O 1
ATOM 1429 N N . ILE A 1 177 ? -13.377 3.911 0.594 1.00 96.44 177 ILE A N 1
ATOM 1430 C CA . ILE A 1 177 ? -13.183 2.544 0.096 1.00 96.44 177 ILE A CA 1
ATOM 1431 C C . ILE A 1 177 ? -12.718 1.578 1.193 1.00 96.44 177 ILE A C 1
ATOM 1433 O O . ILE A 1 177 ? -12.296 0.459 0.882 1.00 96.44 177 ILE A O 1
ATOM 1437 N N . SER A 1 178 ? -12.807 1.986 2.464 1.00 95.75 178 SER A N 1
ATOM 1438 C CA . SER A 1 178 ? -12.256 1.250 3.606 1.00 95.75 178 SER A CA 1
ATOM 1439 C C . SER A 1 178 ? -12.757 -0.190 3.670 1.00 95.75 178 SER A C 1
ATOM 1441 O O . SER A 1 178 ? -11.949 -1.109 3.734 1.00 95.75 178 SER A O 1
ATOM 1443 N N . GLU A 1 179 ? -14.070 -0.417 3.566 1.00 96.00 179 GLU A N 1
ATOM 1444 C CA . GLU A 1 179 ? -14.655 -1.766 3.641 1.00 96.00 179 GLU A CA 1
ATOM 1445 C C . GLU A 1 179 ? -14.096 -2.705 2.560 1.00 96.00 179 GLU A C 1
ATOM 1447 O O . GLU A 1 179 ? -13.698 -3.836 2.850 1.00 96.00 179 GLU A O 1
ATOM 1452 N N . ARG A 1 180 ? -14.037 -2.229 1.306 1.00 95.94 180 ARG A N 1
ATOM 1453 C CA . ARG A 1 180 ? -13.545 -3.012 0.163 1.00 95.94 180 ARG A CA 1
ATOM 1454 C C . ARG A 1 180 ? -12.093 -3.422 0.378 1.00 95.94 180 ARG A C 1
ATOM 1456 O O . ARG A 1 180 ? -11.762 -4.596 0.222 1.00 95.94 180 ARG A O 1
ATOM 1463 N N . VAL A 1 181 ? -11.254 -2.448 0.718 1.00 95.06 181 VAL A N 1
ATOM 1464 C CA . VAL A 1 181 ? -9.806 -2.629 0.822 1.00 95.06 181 VAL A CA 1
ATOM 1465 C C . VAL A 1 181 ? -9.441 -3.456 2.050 1.00 95.06 181 VAL A C 1
ATOM 1467 O O . VAL A 1 181 ? -8.680 -4.410 1.937 1.00 95.06 181 VAL A O 1
ATOM 1470 N N . VAL A 1 182 ? -10.039 -3.170 3.209 1.00 95.19 182 VAL A N 1
ATOM 1471 C CA . VAL A 1 182 ? -9.809 -3.948 4.435 1.00 95.19 182 VAL A CA 1
ATOM 1472 C C . VAL A 1 182 ? -10.178 -5.413 4.218 1.00 95.19 182 VAL A C 1
ATOM 1474 O O . VAL A 1 182 ? -9.412 -6.301 4.581 1.00 95.19 182 VAL A O 1
ATOM 1477 N N . LYS A 1 183 ? -11.309 -5.692 3.559 1.00 95.06 183 LYS A N 1
ATOM 1478 C CA . LYS A 1 183 ? -11.714 -7.066 3.240 1.00 95.06 183 LYS A CA 1
ATOM 1479 C C . LYS A 1 183 ? -10.698 -7.791 2.353 1.00 95.06 183 LYS A C 1
ATOM 1481 O O . LYS A 1 183 ? -10.457 -8.977 2.568 1.00 95.06 183 LYS A O 1
ATOM 1486 N N . GLU A 1 184 ? -10.139 -7.102 1.362 1.00 95.06 184 GLU A N 1
ATOM 1487 C CA . GLU A 1 184 ? -9.115 -7.650 0.472 1.00 95.06 184 GLU A CA 1
ATOM 1488 C C . GLU A 1 184 ? -7.828 -7.967 1.236 1.00 95.06 184 GLU A C 1
ATOM 1490 O O . GLU A 1 184 ? -7.359 -9.103 1.191 1.00 95.06 184 GLU A O 1
ATOM 1495 N N . VAL A 1 185 ? -7.315 -7.011 2.014 1.00 94.31 185 VAL A N 1
ATOM 1496 C CA . VAL A 1 185 ? -6.100 -7.197 2.818 1.00 94.31 185 VAL A CA 1
ATOM 1497 C C . VAL A 1 185 ? -6.289 -8.346 3.805 1.00 94.31 185 VAL A C 1
ATOM 1499 O O . VAL A 1 185 ? -5.478 -9.265 3.853 1.00 94.31 185 VAL A O 1
ATOM 1502 N N . VAL A 1 186 ? -7.408 -8.382 4.530 1.00 94.81 186 VAL A N 1
ATOM 1503 C CA . VAL A 1 186 ? -7.722 -9.485 5.451 1.00 94.81 186 VAL A CA 1
ATOM 1504 C C . VAL A 1 186 ? -7.770 -10.835 4.732 1.00 94.81 186 VAL A C 1
ATOM 1506 O O . VAL A 1 186 ? -7.359 -11.844 5.304 1.00 94.81 186 VAL A O 1
ATOM 1509 N N . ALA A 1 187 ? -8.254 -10.889 3.489 1.00 95.19 187 ALA A N 1
ATOM 1510 C CA . ALA A 1 187 ? -8.265 -12.124 2.710 1.00 95.19 187 ALA A CA 1
ATOM 1511 C C . ALA A 1 187 ? -6.850 -12.601 2.341 1.00 95.19 187 ALA A C 1
ATOM 1513 O O . ALA A 1 187 ? -6.612 -13.808 2.382 1.00 95.19 187 ALA A O 1
ATOM 1514 N N . VAL A 1 188 ? -5.929 -11.677 2.042 1.00 93.56 188 VAL A N 1
ATOM 1515 C CA . VAL A 1 188 ? -4.502 -11.974 1.816 1.00 93.56 188 VAL A CA 1
ATOM 1516 C C . VAL A 1 188 ? -3.889 -12.582 3.073 1.00 93.56 188 VAL A C 1
ATOM 1518 O O . VAL A 1 188 ? -3.360 -13.685 3.047 1.00 93.56 188 VAL A O 1
ATOM 1521 N N . TRP A 1 189 ? -4.023 -11.921 4.219 1.00 93.81 189 TRP A N 1
ATOM 1522 C CA . TRP A 1 189 ? -3.436 -12.440 5.454 1.00 93.81 189 TRP A CA 1
ATOM 1523 C C . TRP A 1 189 ? -4.064 -13.777 5.886 1.00 93.81 189 TRP A C 1
ATOM 1525 O O . TRP A 1 189 ? -3.366 -14.691 6.321 1.00 93.81 189 TRP A O 1
ATOM 1535 N N . ARG A 1 190 ? -5.377 -13.962 5.700 1.00 94.81 190 ARG A N 1
ATOM 1536 C CA . ARG A 1 190 ? -6.044 -15.242 5.998 1.00 94.81 190 ARG A CA 1
ATOM 1537 C C . ARG A 1 190 ? -5.659 -16.379 5.056 1.00 94.81 190 ARG A C 1
ATOM 1539 O O . ARG A 1 190 ? -5.818 -17.534 5.455 1.00 94.81 190 ARG A O 1
ATOM 1546 N N . SER A 1 191 ? -5.195 -16.110 3.833 1.00 94.69 191 SER A N 1
ATOM 1547 C CA . SER A 1 191 ? -4.679 -17.187 2.980 1.00 94.69 191 SER A CA 1
ATOM 1548 C C . SER A 1 191 ? -3.335 -17.708 3.469 1.00 94.69 191 SER A C 1
ATOM 1550 O O . SER A 1 191 ? -3.093 -18.905 3.338 1.00 94.69 191 SER A O 1
ATOM 1552 N N . GLU A 1 192 ? -2.511 -16.848 4.074 1.00 91.81 192 GLU A N 1
ATOM 1553 C CA . GLU A 1 192 ? -1.198 -17.233 4.604 1.00 91.81 192 GLU A CA 1
ATOM 1554 C C . GLU A 1 192 ? -1.296 -17.867 5.997 1.00 91.81 192 GLU A C 1
ATOM 1556 O O . GLU A 1 192 ? -0.739 -18.933 6.247 1.00 91.81 192 GLU A O 1
ATOM 1561 N N . TYR A 1 193 ? -2.044 -17.237 6.906 1.00 91.06 193 TYR A N 1
ATOM 1562 C CA . TYR A 1 193 ? -2.080 -17.611 8.328 1.00 91.06 193 TYR A CA 1
ATOM 1563 C C . TYR A 1 193 ? -3.339 -18.395 8.728 1.00 91.06 193 TYR A C 1
ATOM 1565 O O . TYR A 1 193 ? -3.486 -18.826 9.874 1.00 91.06 193 TYR A O 1
ATOM 1573 N N . GLY A 1 194 ? -4.254 -18.611 7.782 1.00 93.69 194 GLY A N 1
ATOM 1574 C CA . GLY A 1 194 ? -5.474 -19.387 7.965 1.00 93.69 194 GLY A CA 1
ATOM 1575 C C . GLY A 1 194 ? -6.723 -18.554 8.293 1.00 93.69 194 GLY A C 1
ATOM 1576 O O . GLY A 1 194 ? -6.655 -17.383 8.670 1.00 93.69 194 GLY A O 1
ATOM 1577 N N . PRO A 1 195 ? -7.920 -19.165 8.195 1.00 92.62 195 PRO A N 1
ATOM 1578 C CA . PRO A 1 195 ? -9.201 -18.450 8.227 1.00 92.62 195 PRO A CA 1
ATOM 1579 C C . PRO A 1 195 ? -9.548 -17.823 9.583 1.00 92.62 195 PRO A C 1
ATOM 1581 O O . PRO A 1 195 ? -10.434 -16.974 9.647 1.00 92.62 195 PRO A O 1
ATOM 1584 N N . LYS A 1 196 ? -8.882 -18.254 10.661 1.00 90.75 196 LYS A N 1
ATOM 1585 C CA . LYS A 1 196 ? -9.071 -17.725 12.019 1.00 90.75 196 LYS A CA 1
ATOM 1586 C C . LYS A 1 196 ? -8.184 -16.516 12.324 1.00 90.75 196 LYS A C 1
ATOM 1588 O O . LYS A 1 196 ? -8.273 -15.987 13.422 1.00 90.75 196 LYS A O 1
ATOM 1593 N N . TRP A 1 197 ? -7.334 -16.099 11.387 1.00 91.94 197 TRP A N 1
ATOM 1594 C CA . TRP A 1 197 ? -6.470 -14.943 11.573 1.00 91.94 197 TRP A CA 1
ATOM 1595 C C . TRP A 1 197 ? -7.260 -13.612 11.443 1.00 91.94 197 TRP A C 1
ATOM 1597 O O . TRP A 1 197 ? -8.169 -13.524 10.599 1.00 91.94 197 TRP A O 1
ATOM 1607 N N . PRO A 1 198 ? -6.920 -12.572 12.234 1.00 88.19 198 PRO A N 1
ATOM 1608 C CA . PRO A 1 198 ? -5.995 -12.621 13.370 1.00 88.19 198 PRO A CA 1
ATOM 1609 C C . PRO A 1 198 ? -6.635 -13.369 14.544 1.00 88.19 198 PRO A C 1
ATOM 1611 O O . PRO A 1 198 ? -7.836 -13.242 14.783 1.00 88.19 198 PRO A O 1
ATOM 1614 N N . THR A 1 199 ? -5.846 -14.165 15.272 1.00 80.69 199 THR A N 1
ATOM 1615 C CA . THR A 1 199 ? -6.339 -14.827 16.485 1.00 80.69 199 THR A CA 1
ATOM 1616 C C . THR A 1 199 ? -6.762 -13.734 17.454 1.00 80.69 199 THR A C 1
ATOM 1618 O O . THR A 1 199 ? -5.933 -12.913 17.844 1.00 80.69 199 THR A O 1
ATOM 1621 N N . THR A 1 200 ? -8.048 -13.674 17.795 1.00 61.56 200 THR A N 1
ATOM 1622 C CA . THR A 1 200 ? -8.577 -12.683 18.734 1.00 61.56 200 THR A CA 1
ATOM 1623 C C . THR A 1 200 ? -7.699 -12.689 19.983 1.00 61.56 200 THR A C 1
ATOM 1625 O O . THR A 1 200 ? -7.596 -13.708 20.664 1.00 61.56 200 THR A O 1
ATOM 1628 N N . ILE A 1 201 ? -7.054 -11.558 20.279 1.00 55.31 201 ILE A N 1
ATOM 1629 C CA . ILE A 1 201 ? -6.090 -11.414 21.386 1.00 55.31 201 ILE A CA 1
ATOM 1630 C C . ILE A 1 201 ? -6.739 -11.748 22.752 1.00 55.31 201 ILE A C 1
ATOM 1632 O O . ILE A 1 201 ? -6.046 -11.977 23.738 1.00 55.31 201 ILE A O 1
ATOM 1636 N N . SER A 1 202 ? -8.072 -11.870 22.814 1.00 49.72 202 SER A N 1
ATOM 1637 C CA . SER A 1 202 ? -8.818 -12.224 24.024 1.00 49.72 202 SER A CA 1
ATOM 1638 C C . SER A 1 202 ? -8.507 -13.605 24.613 1.00 49.72 202 SER A C 1
ATOM 1640 O O . SER A 1 202 ? -8.829 -13.813 25.774 1.00 49.72 202 SER A O 1
ATOM 1642 N N . GLU A 1 203 ? -7.910 -14.546 23.872 1.00 47.00 203 GLU A N 1
ATOM 1643 C CA . GLU A 1 203 ? -7.599 -15.889 24.410 1.00 47.00 203 GLU A CA 1
ATOM 1644 C C . GLU A 1 203 ? -6.215 -15.987 25.083 1.00 47.00 203 GLU A C 1
ATOM 1646 O O . GLU A 1 203 ? -5.938 -16.967 25.767 1.00 47.00 203 GLU A O 1
ATOM 1651 N N . VAL A 1 204 ? -5.346 -14.977 24.942 1.00 46.31 204 VAL A N 1
ATOM 1652 C CA . VAL A 1 204 ? -3.976 -15.005 25.507 1.00 46.31 204 VAL A CA 1
ATOM 1653 C C . VAL A 1 204 ? -3.920 -14.420 26.929 1.00 46.31 204 VAL A C 1
ATOM 1655 O O . VAL A 1 204 ? -2.926 -14.572 27.630 1.00 46.31 204 VAL A O 1
ATOM 1658 N N . ALA A 1 205 ? -5.001 -13.794 27.405 1.00 45.28 205 ALA A N 1
ATOM 1659 C CA . ALA A 1 205 ? -5.064 -13.227 28.754 1.00 45.28 205 ALA A CA 1
ATOM 1660 C C . ALA A 1 205 ? -5.420 -14.248 29.859 1.00 45.28 205 ALA A C 1
ATOM 1662 O O . ALA A 1 205 ? -5.429 -13.873 31.028 1.00 45.28 205 ALA A O 1
ATOM 1663 N N . GLU A 1 206 ? -5.701 -15.514 29.516 1.00 49.66 206 GLU A N 1
ATOM 1664 C CA . GLU A 1 206 ? -6.094 -16.558 30.484 1.00 49.66 206 GLU A CA 1
ATOM 1665 C C . GLU A 1 206 ? -5.076 -17.702 30.640 1.00 49.66 206 GLU A C 1
ATOM 1667 O O . GLU A 1 206 ? -5.350 -18.670 31.348 1.00 49.66 206 GLU A O 1
ATOM 1672 N N . SER A 1 207 ? -3.883 -17.622 30.038 1.00 44.81 207 SER A N 1
ATOM 1673 C CA . SER A 1 207 ? -2.805 -18.532 30.441 1.00 44.81 207 SER A CA 1
ATOM 1674 C C . SER A 1 207 ? -2.201 -18.038 31.755 1.00 44.81 207 SER A C 1
ATOM 1676 O O . SER A 1 207 ? -1.370 -17.127 31.756 1.00 44.81 207 SER A O 1
ATOM 1678 N N . ASP A 1 208 ? -2.663 -18.630 32.857 1.00 45.03 208 ASP A N 1
ATOM 1679 C CA . ASP A 1 208 ? -2.060 -18.542 34.187 1.00 45.03 208 ASP A CA 1
ATOM 1680 C C . ASP A 1 208 ? -0.523 -18.631 34.103 1.00 45.03 208 ASP A C 1
ATOM 1682 O O . ASP A 1 208 ? 0.004 -19.513 33.413 1.00 45.03 208 ASP A O 1
ATOM 1686 N N . PRO A 1 209 ? 0.226 -17.775 34.823 1.00 47.38 209 PRO A N 1
ATOM 1687 C CA . PRO A 1 209 ? 1.648 -17.978 35.051 1.00 47.38 209 PRO A CA 1
ATOM 1688 C C . PRO A 1 209 ? 1.830 -19.136 36.046 1.00 47.38 209 PRO A C 1
ATOM 1690 O O . PRO A 1 209 ? 2.191 -18.933 37.204 1.00 47.38 209 PRO A O 1
ATOM 1693 N N . GLU A 1 210 ? 1.554 -20.363 35.605 1.00 50.47 210 GLU A N 1
ATOM 1694 C CA . GLU A 1 210 ? 1.932 -21.580 36.323 1.00 50.47 210 GLU A CA 1
ATOM 1695 C C . GLU A 1 210 ? 3.462 -21.712 36.261 1.00 50.47 210 GLU A C 1
ATOM 1697 O O . GLU A 1 210 ? 4.056 -22.187 35.294 1.00 50.47 210 GLU A O 1
ATOM 1702 N N . GLU A 1 211 ? 4.082 -21.187 37.315 1.00 50.31 211 GLU A N 1
ATOM 1703 C CA . GLU A 1 211 ? 5.157 -21.853 38.044 1.00 50.31 211 GLU A CA 1
ATOM 1704 C C . GLU A 1 211 ? 6.380 -22.251 37.194 1.00 50.31 211 GLU A C 1
ATOM 1706 O O . GLU A 1 211 ? 6.702 -23.424 37.000 1.00 50.31 211 GLU A O 1
ATOM 1711 N N . TYR A 1 212 ? 7.158 -21.249 36.760 1.00 45.62 212 TYR A N 1
ATOM 1712 C CA . TYR A 1 212 ? 8.579 -21.479 36.487 1.00 45.62 212 TYR A CA 1
ATOM 1713 C C . TYR A 1 212 ? 9.275 -21.727 37.828 1.00 45.62 212 TYR A C 1
ATOM 1715 O O . TYR A 1 212 ? 9.777 -20.812 38.483 1.00 45.62 212 TYR A O 1
ATOM 1723 N N . SER A 1 213 ? 9.220 -22.985 38.264 1.00 46.03 213 SER A N 1
ATOM 1724 C CA . SER A 1 213 ? 9.977 -23.502 39.392 1.00 46.03 213 SER A CA 1
ATOM 1725 C C . SER A 1 213 ? 11.444 -23.147 39.176 1.00 46.03 213 SER A C 1
ATOM 1727 O O . SER A 1 213 ? 12.075 -23.609 38.225 1.00 46.03 213 SER A O 1
ATOM 1729 N N . SER A 1 214 ? 11.965 -22.306 40.064 1.00 46.69 214 SER A N 1
ATOM 1730 C CA . SER A 1 214 ? 13.376 -21.979 40.210 1.00 46.69 214 SER A CA 1
ATOM 1731 C C . SER A 1 214 ? 14.187 -23.271 40.324 1.00 46.69 214 SER A C 1
ATOM 1733 O O . SER A 1 214 ? 14.252 -23.880 41.392 1.00 46.69 214 SER A O 1
ATOM 1735 N N . GLY A 1 215 ? 14.735 -23.716 39.194 1.00 43.03 215 GLY A N 1
ATOM 1736 C CA . GLY A 1 215 ? 15.737 -24.767 39.120 1.00 43.03 215 GLY A CA 1
ATOM 1737 C C . GLY A 1 215 ? 17.055 -24.212 39.634 1.00 43.03 215 GLY A C 1
ATOM 1738 O O . GLY A 1 215 ? 17.511 -23.168 39.178 1.00 43.03 215 GLY A O 1
ATOM 1739 N N . GLU A 1 216 ? 17.576 -24.902 40.633 1.00 47.75 216 GLU A N 1
ATOM 1740 C CA . GLU A 1 216 ? 18.690 -24.543 41.494 1.00 47.75 216 GLU A CA 1
ATOM 1741 C C . GLU A 1 216 ? 19.956 -24.138 40.727 1.00 47.75 216 GLU A C 1
ATOM 1743 O O . GLU A 1 216 ? 20.328 -24.729 39.713 1.00 47.75 216 GLU A O 1
ATOM 1748 N N . GLU A 1 217 ? 20.617 -23.119 41.272 1.00 50.47 217 GLU A N 1
ATOM 1749 C CA . GLU A 1 217 ? 21.966 -22.693 40.931 1.00 50.47 217 GLU A CA 1
ATOM 1750 C C . GLU A 1 217 ? 22.931 -23.879 41.086 1.00 50.47 217 GLU A C 1
ATOM 1752 O O . GLU A 1 217 ? 23.042 -24.466 42.164 1.00 50.47 217 GLU A O 1
ATOM 1757 N N . SER A 1 218 ? 23.641 -24.236 40.014 1.00 57.28 218 SER A N 1
ATOM 1758 C CA . SER A 1 218 ? 24.869 -25.020 40.128 1.00 57.28 218 SER A CA 1
ATOM 1759 C C . SER A 1 218 ? 26.043 -24.133 39.747 1.00 57.28 218 SER A C 1
ATOM 1761 O O . SER A 1 218 ? 26.274 -23.869 38.566 1.00 57.28 218 SER A O 1
ATOM 1763 N N . ASP A 1 219 ? 26.765 -23.692 40.772 1.00 54.38 219 ASP A N 1
ATOM 1764 C CA . ASP A 1 219 ? 28.094 -23.109 40.666 1.00 54.38 219 ASP A CA 1
ATOM 1765 C C . ASP A 1 219 ? 29.023 -24.082 39.930 1.00 54.38 219 ASP A C 1
ATOM 1767 O O . ASP A 1 219 ? 29.295 -25.194 40.395 1.00 54.38 219 ASP A O 1
ATOM 1771 N N . SER A 1 220 ? 29.530 -23.660 38.778 1.00 62.47 220 SER A N 1
ATOM 1772 C CA . SER A 1 220 ? 30.733 -24.244 38.202 1.00 62.47 220 SER A CA 1
ATOM 1773 C C . SER A 1 220 ? 31.655 -23.115 37.778 1.00 62.47 220 SER A C 1
ATOM 1775 O O . SER A 1 220 ? 31.455 -22.491 36.734 1.00 62.47 220 SER A O 1
ATOM 1777 N N . ASP A 1 221 ? 32.638 -22.871 38.639 1.00 57.72 221 ASP A N 1
ATOM 1778 C CA . ASP A 1 221 ? 33.844 -22.105 38.367 1.00 57.72 221 ASP A CA 1
ATOM 1779 C C . ASP A 1 221 ? 34.503 -22.627 37.081 1.00 57.72 221 ASP A C 1
ATOM 1781 O O . ASP A 1 221 ? 34.915 -23.789 37.027 1.00 57.72 221 ASP A O 1
ATOM 1785 N N . ASP A 1 222 ? 34.633 -21.782 36.058 1.00 62.62 222 ASP A N 1
ATOM 1786 C CA . ASP A 1 222 ? 35.591 -22.024 34.977 1.00 62.62 222 ASP A CA 1
ATOM 1787 C C . ASP A 1 222 ? 36.401 -20.753 34.704 1.00 62.62 222 ASP A C 1
ATOM 1789 O O . ASP A 1 222 ? 35.967 -19.786 34.074 1.00 62.62 222 ASP A O 1
ATOM 1793 N N . GLU A 1 223 ? 37.600 -20.773 35.279 1.00 64.00 223 GLU A N 1
ATOM 1794 C CA . GLU A 1 223 ? 38.689 -19.814 35.140 1.00 64.00 223 GLU A CA 1
ATOM 1795 C C . GLU A 1 223 ? 39.289 -19.918 33.728 1.00 64.00 223 GLU A C 1
ATOM 1797 O O . GLU A 1 223 ? 40.221 -20.682 33.468 1.00 64.00 223 GLU A O 1
ATOM 1802 N N . GLY A 1 224 ? 38.749 -19.134 32.797 1.00 46.91 224 GLY A N 1
ATOM 1803 C CA . GLY A 1 224 ? 39.237 -19.018 31.423 1.00 46.91 224 GLY A CA 1
ATOM 1804 C C . GLY A 1 224 ? 39.979 -17.709 31.171 1.00 46.91 224 GLY A C 1
ATOM 1805 O O . GLY A 1 224 ? 39.414 -16.770 30.618 1.00 46.91 224 GLY A O 1
ATOM 1806 N N . SER A 1 225 ? 41.250 -17.667 31.571 1.00 59.06 225 SER A N 1
ATOM 1807 C CA . SER A 1 225 ? 42.241 -16.631 31.251 1.00 59.06 225 SER A CA 1
ATOM 1808 C C . SER A 1 225 ? 42.257 -16.272 29.757 1.00 59.06 225 SER A C 1
ATOM 1810 O O . SER A 1 225 ? 42.593 -17.115 28.927 1.00 59.06 225 SER A O 1
ATOM 1812 N N . TYR A 1 226 ? 41.979 -15.005 29.426 1.00 48.06 226 TYR A N 1
ATOM 1813 C CA . TYR A 1 226 ? 42.380 -14.417 28.149 1.00 48.06 226 TYR A CA 1
ATOM 1814 C C . TYR A 1 226 ? 43.137 -13.112 28.369 1.00 48.06 226 TYR A C 1
ATOM 1816 O O . TYR A 1 226 ? 42.713 -12.196 29.069 1.00 48.06 226 TYR A O 1
ATOM 1824 N N . SER A 1 227 ? 44.321 -13.145 27.784 1.00 56.53 227 SER A N 1
ATOM 1825 C CA . SER A 1 227 ? 45.444 -12.231 27.836 1.00 56.53 227 SER A CA 1
ATOM 1826 C C . SER A 1 227 ? 45.157 -10.848 27.263 1.00 56.53 227 SER A C 1
ATOM 1828 O O . SER A 1 227 ? 44.512 -10.703 26.226 1.00 56.53 227 SER A O 1
ATOM 1830 N N . GLU A 1 228 ? 45.747 -9.868 27.944 1.00 51.38 228 GLU A N 1
ATOM 1831 C CA . GLU A 1 228 ? 45.996 -8.498 27.509 1.00 51.38 228 GLU A CA 1
ATOM 1832 C C . GLU A 1 228 ? 46.605 -8.461 26.100 1.00 51.38 228 GLU A C 1
ATOM 1834 O O . GLU A 1 228 ? 47.522 -9.221 25.781 1.00 51.38 228 GLU A O 1
ATOM 1839 N N . GLY A 1 229 ? 46.081 -7.565 25.267 1.00 45.53 229 GLY A N 1
ATOM 1840 C CA . GLY A 1 229 ? 46.492 -7.390 23.883 1.00 45.53 229 GLY A CA 1
ATOM 1841 C C . GLY A 1 229 ? 46.232 -5.966 23.414 1.00 45.53 229 GLY A C 1
ATOM 1842 O O . GLY A 1 229 ? 45.217 -5.700 22.787 1.00 45.53 229 GLY A O 1
ATOM 1843 N N . GLU A 1 230 ? 47.192 -5.111 23.753 1.00 53.22 230 GLU A N 1
ATOM 1844 C CA . GLU A 1 230 ? 47.712 -4.002 22.949 1.00 53.22 230 GLU A CA 1
ATOM 1845 C C . GLU A 1 230 ? 46.866 -2.729 22.768 1.00 53.22 230 GLU A C 1
ATOM 1847 O O . GLU A 1 230 ? 45.838 -2.651 22.100 1.00 53.22 230 GLU A O 1
ATOM 1852 N N . GLU A 1 231 ? 47.434 -1.693 23.380 1.00 52.41 231 GLU A N 1
ATOM 1853 C CA . GLU A 1 231 ? 47.253 -0.272 23.152 1.00 52.41 231 GLU A CA 1
ATOM 1854 C C . GLU A 1 231 ? 47.423 0.067 21.661 1.00 52.41 231 GLU A C 1
ATOM 1856 O O . GLU A 1 231 ? 48.438 -0.266 21.052 1.00 52.41 231 GLU A O 1
ATOM 1861 N N . SER A 1 232 ? 46.459 0.790 21.092 1.00 53.56 232 SER A N 1
ATOM 1862 C CA . SER A 1 232 ? 46.671 1.574 19.876 1.00 53.56 232 SER A CA 1
ATOM 1863 C C . SER A 1 232 ? 46.358 3.028 20.190 1.00 53.56 232 SER A C 1
ATOM 1865 O O . SER A 1 232 ? 45.216 3.393 20.470 1.00 53.56 232 SER A O 1
ATOM 1867 N N . GLU A 1 233 ? 47.432 3.811 20.151 1.00 53.22 233 GLU A N 1
ATOM 1868 C CA . GLU A 1 233 ? 47.542 5.226 19.791 1.00 53.22 233 GLU A CA 1
ATOM 1869 C C . GLU A 1 233 ? 46.339 5.672 18.928 1.00 53.22 233 GLU A C 1
ATOM 1871 O O . GLU A 1 233 ? 45.927 4.963 18.015 1.00 53.22 233 GLU A O 1
ATOM 1876 N N . GLY A 1 234 ? 45.639 6.768 19.210 1.00 47.78 234 GLY A N 1
ATOM 1877 C CA . GLY A 1 234 ? 46.189 8.095 19.452 1.00 47.78 234 GLY A CA 1
ATOM 1878 C C . GLY A 1 234 ? 46.053 8.918 18.171 1.00 47.78 234 GLY A C 1
ATOM 1879 O O . GLY A 1 234 ? 47.066 9.340 17.634 1.00 47.78 234 GLY A O 1
ATOM 1880 N N . ASP A 1 235 ? 44.826 9.116 17.672 1.00 46.38 235 ASP A N 1
ATOM 1881 C CA . ASP A 1 235 ? 44.569 10.024 16.548 1.00 46.38 235 ASP A CA 1
ATOM 1882 C C . ASP A 1 235 ? 44.052 11.367 17.076 1.00 46.38 235 ASP A C 1
ATOM 1884 O O . ASP A 1 235 ? 42.915 11.515 17.535 1.00 46.38 235 ASP A O 1
ATOM 1888 N N . GLU A 1 236 ? 44.958 12.342 17.039 1.00 53.19 236 GLU A N 1
ATOM 1889 C CA . GLU A 1 236 ? 44.707 13.763 17.229 1.00 53.19 236 GLU A CA 1
ATOM 1890 C C . GLU A 1 236 ? 43.811 14.274 16.092 1.00 53.19 236 GLU A C 1
ATOM 1892 O O . GLU A 1 236 ? 44.240 14.403 14.945 1.00 53.19 236 GLU A O 1
ATOM 1897 N N . LEU A 1 237 ? 42.556 14.593 16.409 1.00 53.91 237 LEU A N 1
ATOM 1898 C CA . LEU A 1 237 ? 41.707 15.377 15.520 1.00 53.91 237 LEU A CA 1
ATOM 1899 C C . LEU A 1 237 ? 42.219 16.821 15.522 1.00 53.91 237 LEU A C 1
ATOM 1901 O O . LEU A 1 237 ? 42.094 17.534 16.517 1.00 53.91 237 LEU A O 1
ATOM 1905 N N . GLN A 1 238 ? 42.833 17.224 14.410 1.00 54.91 238 GLN A N 1
ATOM 1906 C CA . GLN A 1 238 ? 43.123 18.621 14.113 1.00 54.91 238 GLN A CA 1
ATOM 1907 C C . GLN A 1 238 ? 41.813 19.342 13.792 1.00 54.91 238 GLN A C 1
ATOM 1909 O O . GLN A 1 238 ? 41.084 18.970 12.872 1.00 54.91 238 GLN A O 1
ATOM 1914 N N . ASP A 1 239 ? 41.529 20.366 14.590 1.00 47.22 239 ASP A N 1
ATOM 1915 C CA . ASP A 1 239 ? 40.470 21.337 14.365 1.00 47.22 239 ASP A CA 1
ATOM 1916 C C . ASP A 1 239 ? 40.836 22.208 13.151 1.00 47.22 239 ASP A C 1
ATOM 1918 O O . ASP A 1 239 ? 41.624 23.150 13.263 1.00 47.22 239 ASP A O 1
ATOM 1922 N N . ASP A 1 240 ? 40.270 21.902 11.983 1.00 53.75 240 ASP A N 1
ATOM 1923 C CA . ASP A 1 240 ? 40.310 22.809 10.837 1.00 53.75 240 ASP A CA 1
ATOM 1924 C C . ASP A 1 240 ? 39.285 23.938 11.047 1.00 53.75 240 ASP A C 1
ATOM 1926 O O . ASP A 1 240 ? 38.074 23.779 10.857 1.00 53.75 240 ASP A O 1
ATOM 1930 N N . GLU A 1 241 ? 39.794 25.105 11.453 1.00 55.06 241 GLU A N 1
ATOM 1931 C CA . GLU A 1 241 ? 39.102 26.394 11.396 1.00 55.06 241 GLU A CA 1
ATOM 1932 C C . GLU A 1 241 ? 38.684 26.694 9.946 1.00 55.06 241 GLU A C 1
ATOM 1934 O O . GLU A 1 241 ? 39.480 27.142 9.119 1.00 55.06 241 GLU A O 1
ATOM 1939 N N . PHE A 1 242 ? 37.409 26.467 9.626 1.00 44.69 242 PHE A N 1
ATOM 1940 C CA . PHE A 1 242 ? 36.831 26.902 8.359 1.00 44.69 242 PHE A CA 1
ATOM 1941 C C . PHE A 1 242 ? 36.451 28.389 8.443 1.00 44.69 242 PHE A C 1
ATOM 1943 O O . PHE A 1 242 ? 35.385 28.764 8.935 1.00 44.69 242 PHE A O 1
ATOM 1950 N N . ASP A 1 243 ? 37.366 29.233 7.969 1.00 53.69 243 ASP A N 1
ATOM 1951 C CA . ASP A 1 243 ? 37.189 30.666 7.730 1.00 53.69 243 ASP A CA 1
ATOM 1952 C C . ASP A 1 243 ? 36.175 30.902 6.594 1.00 53.69 243 ASP A C 1
ATOM 1954 O O . ASP A 1 243 ? 36.474 30.712 5.414 1.00 53.69 243 ASP A O 1
ATOM 1958 N N . SER A 1 244 ? 34.950 31.305 6.944 1.00 49.31 244 SER A N 1
ATOM 1959 C CA . SER A 1 244 ? 33.944 31.774 5.986 1.00 49.31 244 SER A CA 1
ATOM 1960 C C . SER A 1 244 ? 33.809 33.297 6.060 1.00 49.31 244 SER A C 1
ATOM 1962 O O . SER A 1 244 ? 32.896 33.832 6.697 1.00 49.31 244 SER A O 1
ATOM 1964 N N . GLY A 1 245 ? 34.733 33.995 5.402 1.00 42.47 245 GLY A N 1
ATOM 1965 C CA . GLY A 1 245 ? 34.623 35.415 5.076 1.00 42.47 245 GLY A CA 1
ATOM 1966 C C . GLY A 1 245 ? 34.011 35.657 3.688 1.00 42.47 245 GLY A C 1
ATOM 1967 O O . GLY A 1 245 ? 34.326 34.950 2.734 1.00 42.47 245 GLY A O 1
ATOM 1968 N N . GLY A 1 246 ? 33.189 36.709 3.578 1.00 38.69 246 GLY A N 1
ATOM 1969 C CA . GLY A 1 246 ? 32.778 37.346 2.313 1.00 38.69 246 GLY A CA 1
ATOM 1970 C C . GLY A 1 246 ? 31.314 37.093 1.940 1.00 38.69 246 GLY A C 1
ATOM 1971 O O . GLY A 1 246 ? 30.983 36.052 1.395 1.00 38.69 246 GLY A O 1
ATOM 1972 N N . GLU A 1 247 ? 30.375 37.927 2.394 1.00 49.31 247 GLU A N 1
ATOM 1973 C CA . GLU A 1 247 ? 29.892 39.137 1.695 1.00 49.31 247 GLU A CA 1
ATOM 1974 C C . GLU A 1 247 ? 29.125 38.844 0.394 1.00 49.31 247 GLU A C 1
ATOM 1976 O O . GLU A 1 247 ? 29.729 38.634 -0.649 1.00 49.31 247 GLU A O 1
ATOM 1981 N N . GLU A 1 248 ? 27.795 39.002 0.414 1.00 46.69 248 GLU A N 1
ATOM 1982 C CA . GLU A 1 248 ? 27.138 39.685 -0.703 1.00 46.69 248 GLU A CA 1
ATOM 1983 C C . GLU A 1 248 ? 25.892 40.457 -0.249 1.00 46.69 248 GLU A C 1
ATOM 1985 O O . GLU A 1 248 ? 25.026 39.976 0.486 1.00 46.69 248 GLU A O 1
ATOM 1990 N N . SER A 1 249 ? 25.884 41.725 -0.647 1.00 50.72 249 SER A N 1
ATOM 1991 C CA . SER A 1 249 ? 24.995 42.785 -0.199 1.00 50.72 249 SER A CA 1
ATOM 1992 C C . SER A 1 249 ? 23.613 42.687 -0.839 1.00 50.72 249 SER A C 1
ATOM 1994 O O . SER A 1 249 ? 23.474 42.586 -2.054 1.00 50.72 249 SER A O 1
ATOM 1996 N N . ALA A 1 250 ? 22.576 42.824 -0.014 1.00 45.56 250 ALA A N 1
ATOM 1997 C CA . ALA A 1 250 ? 21.214 43.068 -0.463 1.00 45.56 250 ALA A CA 1
ATOM 1998 C C . ALA A 1 250 ? 21.053 44.541 -0.873 1.00 45.56 250 ALA A C 1
ATOM 2000 O O . ALA A 1 250 ? 20.891 45.416 -0.017 1.00 45.56 250 ALA A O 1
ATOM 2001 N N . GLU A 1 251 ? 21.052 44.818 -2.177 1.00 57.25 251 GLU A N 1
ATOM 2002 C CA . GLU A 1 251 ? 20.578 46.096 -2.707 1.00 57.25 251 GLU A CA 1
ATOM 2003 C C . GLU A 1 251 ? 19.101 46.008 -3.104 1.00 57.25 251 GLU A C 1
ATOM 2005 O O . GLU A 1 251 ? 18.661 45.200 -3.922 1.00 57.25 251 GLU A O 1
ATOM 2010 N N . LYS A 1 252 ? 18.329 46.871 -2.444 1.00 53.84 252 LYS A N 1
ATOM 2011 C CA . LYS A 1 252 ? 16.927 47.184 -2.697 1.00 53.84 252 LYS A CA 1
ATOM 2012 C C . LYS A 1 252 ? 16.734 47.640 -4.141 1.00 53.84 252 LYS A C 1
ATOM 2014 O O . LYS A 1 252 ? 17.425 48.551 -4.571 1.00 53.84 252 LYS A O 1
ATOM 2019 N N . ASN A 1 253 ? 15.673 47.165 -4.786 1.00 46.16 253 ASN A N 1
ATOM 2020 C CA . ASN A 1 253 ? 14.945 47.965 -5.768 1.00 46.16 253 ASN A CA 1
ATOM 2021 C C . ASN A 1 253 ? 13.439 47.720 -5.620 1.00 46.16 253 ASN A C 1
ATOM 2023 O O . ASN A 1 253 ? 12.885 46.741 -6.110 1.00 46.16 253 ASN A O 1
ATOM 2027 N N . GLN A 1 254 ? 12.792 48.633 -4.894 1.00 48.34 254 GLN A N 1
ATOM 2028 C CA . GLN A 1 254 ? 11.378 48.947 -5.056 1.00 48.34 254 GLN A CA 1
ATOM 2029 C C . GLN A 1 254 ? 11.317 50.180 -5.956 1.00 48.34 254 GLN A C 1
ATOM 2031 O O . GLN A 1 254 ? 11.682 51.262 -5.507 1.00 48.34 254 GLN A O 1
ATOM 2036 N N . GLU A 1 255 ? 10.823 50.039 -7.183 1.00 56.84 255 GLU A N 1
ATOM 2037 C CA . GLU A 1 255 ? 10.254 51.169 -7.913 1.00 56.84 255 GLU A CA 1
ATOM 2038 C C . GLU A 1 255 ? 8.907 50.782 -8.516 1.00 56.84 255 GLU A C 1
ATOM 2040 O O . GLU A 1 255 ? 8.725 49.733 -9.133 1.00 56.84 255 GLU A O 1
ATOM 2045 N N . ALA A 1 256 ? 7.955 51.665 -8.244 1.00 56.97 256 ALA A N 1
ATOM 2046 C CA . ALA A 1 256 ? 6.581 51.649 -8.679 1.00 56.97 256 ALA A CA 1
ATOM 2047 C C . ALA A 1 256 ? 6.442 52.319 -10.053 1.00 56.97 256 ALA A C 1
ATOM 2049 O O . ALA A 1 256 ? 7.057 53.351 -10.298 1.00 56.97 256 ALA A O 1
ATOM 2050 N N . TYR A 1 257 ? 5.551 51.792 -10.888 1.00 53.03 257 TYR A N 1
ATOM 2051 C CA . TYR A 1 257 ? 4.880 52.508 -11.980 1.00 53.03 257 TYR A CA 1
ATOM 2052 C C . TYR A 1 257 ? 3.421 52.025 -11.946 1.00 53.03 257 TYR A C 1
ATOM 2054 O O . TYR A 1 257 ? 3.180 50.826 -12.040 1.00 53.03 257 TYR A O 1
ATOM 2062 N N . VAL A 1 258 ? 2.465 52.817 -11.449 1.00 55.81 258 VAL A N 1
ATOM 2063 C CA . VAL A 1 258 ? 1.789 53.983 -12.062 1.00 55.81 258 VAL A CA 1
ATOM 2064 C C . VAL A 1 258 ? 0.925 53.586 -13.265 1.00 55.81 258 VAL A C 1
ATOM 2066 O O . VAL A 1 258 ? 1.406 53.039 -14.251 1.00 55.81 258 VAL A O 1
ATOM 2069 N N . GLU A 1 259 ? -0.365 53.883 -13.097 1.00 55.84 259 GLU A N 1
ATOM 2070 C CA . GLU A 1 259 ? -1.494 53.828 -14.027 1.00 55.84 259 GLU A CA 1
ATOM 2071 C C . GLU A 1 259 ? -1.172 54.374 -15.429 1.00 55.84 259 GLU A C 1
ATOM 2073 O O . GLU A 1 259 ? -0.516 55.406 -15.536 1.00 55.84 259 GLU A O 1
ATOM 2078 N N . ASP A 1 260 ? -1.714 53.754 -16.488 1.00 62.78 260 ASP A N 1
ATOM 2079 C 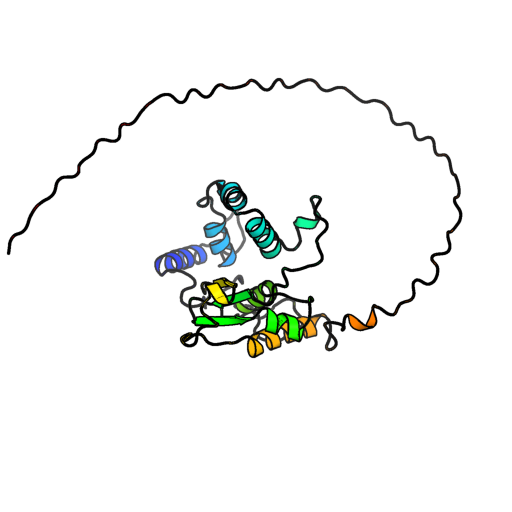CA . ASP A 1 260 ? -2.649 54.446 -17.394 1.00 62.78 260 ASP A CA 1
ATOM 2080 C C . ASP A 1 260 ? -3.289 53.501 -18.440 1.00 62.78 260 ASP A C 1
ATOM 2082 O O . ASP A 1 260 ? -2.594 52.699 -19.069 1.00 62.78 260 ASP A O 1
ATOM 2086 N N . LYS A 1 261 ? -4.587 53.752 -18.688 1.00 53.88 261 LYS A N 1
ATOM 2087 C CA . LYS A 1 261 ? -5.512 53.268 -19.747 1.00 53.88 261 LYS A CA 1
ATOM 2088 C C . LYS A 1 261 ? -6.337 51.997 -19.541 1.00 53.88 261 LYS A C 1
ATOM 2090 O O . LYS A 1 261 ? -5.793 50.877 -19.597 1.00 53.88 261 LYS A O 1
#

Sequence (261 aa):
MGEYAEDLPHGLLEPKEMEEAVEFLARPPGEEDPEVPNFYHFMHSWCADWRLPSRDYDFYISLARLERRVFMLLAYPGQLESIYYHHPHAYVHETRLVLLNTSKKEYVWASAVSDAVGDAINLGDVLFSQICWSTDRTTSLHYRGDIHRGVWAGDCFAIKTAEESEVGGNTSTRTDISERVVKEVVAVWRSEYGPKWPTTISEVAESDPEEYSSGEESDSDDEGSYSEGEESEGDELQDDEFDSGGEESAEKNQEAYVEDK

pLDDT: mean 71.95, std 17.94, range [38.69, 96.44]

Secondary structure (DSSP, 8-state):
--TT-TTPPTTSS-HHHHHHHHHHHTSPPPSS--SPP-HHHHHHHHHHSSSS-THHHHHHHHS-HHHHHHHHHHH-TTGGGGTT-PPPS-----TTEEEEETTTTEEEEHHHHHHHHTTS--HHHHHHHHH-B-SS---SSS--S-TTB-TTTT--EEEEETTTTTTTSTT--PEE-HHHHHHHHHHHHHHHH-TTPSPPGGGGGG--------PPP--------------------------------------------

Foldseek 3Di:
DAFACPPADPQLDDPVLVVVLVVQQPDQADPVGNDRRGSCNSCCCVVVPPPCPVCVVVVLVVDDPVRNVLCCCLVPVPPVVVDPDDDPLADPLPQQKWKAQPQQLEIATSVLLCVLANRPDGVSLLVLQQQAAYPDQDPVALDNDPSNHRVCHSTDIDIDGCVVSCVPPPPRPHHYCHVVSSVVSLSRVCSHVNPCPPPPCVVVVPPPPPDPDPDDDDDDDDDDDDDDDDDDDDDDDDDDDDDDDDDDDDDDDDDDDDDDD

Radius of gyration: 27.63 Å; chains: 1; bounding box: 68×80×67 Å